Protein AF-A0A9X3J0J6-F1 (afdb_monomer)

Nearest PDB structures (foldseek):
  7qij-assembly1_IA  TM=7.621E-01  e=2.098E-07  Yersinia enterocolitica
  7qij-assembly2_NA  TM=7.824E-01  e=4.308E-07  Yersinia enterocolitica
  7qij-assembly2_RA  TM=7.770E-01  e=7.090E-07  Yersinia enterocolitica
  7qij-assembly2_QA  TM=7.647E-01  e=1.719E-06  Yersinia enterocolitica
  7alw-assembly1_A  TM=7.574E-01  e=4.167E-06  Yersinia enterocolitica

InterPro domains:
  IPR001712 Type III secretion system FHIPEP [PF00771] (23-241)
  IPR042196 FHIPEP, domain 4 [G3DSA:3.40.50.12790] (159-246)

Structure (mmCIF, N/CA/C/O backbone):
data_AF-A0A9X3J0J6-F1
#
_entry.id   AF-A0A9X3J0J6-F1
#
loop_
_atom_site.group_PDB
_atom_site.id
_atom_site.type_symbol
_atom_site.label_atom_id
_atom_site.label_alt_id
_atom_site.label_comp_id
_atom_site.label_asym_id
_atom_site.label_entity_id
_atom_site.label_seq_id
_atom_site.pdbx_PDB_ins_code
_atom_site.Cartn_x
_atom_site.Cartn_y
_atom_site.Cartn_z
_atom_site.occupancy
_atom_site.B_iso_or_equiv
_atom_site.auth_seq_id
_atom_site.auth_comp_id
_atom_site.auth_asym_id
_atom_site.auth_atom_id
_atom_site.pdbx_PDB_model_num
ATOM 1 N N . MET A 1 1 ? 81.492 -65.434 -7.738 1.00 36.66 1 MET A N 1
ATOM 2 C CA . MET A 1 1 ? 81.733 -64.843 -6.405 1.00 36.66 1 MET A CA 1
ATOM 3 C C . MET A 1 1 ? 80.440 -64.170 -5.959 1.00 36.66 1 MET A C 1
ATOM 5 O O . MET A 1 1 ? 79.986 -63.312 -6.695 1.00 36.66 1 MET A O 1
ATOM 9 N N . ASN A 1 2 ? 79.886 -64.639 -4.829 1.00 36.41 2 ASN A N 1
ATOM 10 C CA . ASN A 1 2 ? 78.777 -64.137 -3.978 1.00 36.41 2 ASN A CA 1
ATOM 11 C C . ASN A 1 2 ? 77.408 -63.829 -4.626 1.00 36.41 2 ASN A C 1
ATOM 13 O O . ASN A 1 2 ? 77.341 -63.045 -5.558 1.00 36.41 2 ASN A O 1
ATOM 17 N N . ARG A 1 3 ? 76.283 -64.489 -4.284 1.00 35.50 3 ARG A N 1
ATOM 18 C CA . ARG A 1 3 ? 75.573 -64.755 -2.992 1.00 35.50 3 ARG A CA 1
ATOM 19 C C . ARG A 1 3 ? 75.023 -63.509 -2.275 1.00 35.50 3 ARG A C 1
ATOM 21 O O . ARG A 1 3 ? 75.792 -62.611 -1.958 1.00 35.50 3 ARG A O 1
ATOM 28 N N . GLY A 1 4 ? 73.721 -63.581 -1.957 1.00 36.16 4 GLY A N 1
ATOM 29 C CA . GLY A 1 4 ? 72.932 -62.735 -1.043 1.00 36.16 4 GLY A CA 1
ATOM 30 C C . GLY A 1 4 ? 71.525 -62.479 -1.621 1.00 36.16 4 GLY A C 1
ATOM 31 O O . GLY A 1 4 ? 71.404 -61.618 -2.482 1.00 36.16 4 GLY A O 1
ATOM 32 N N . GLU A 1 5 ? 70.515 -63.352 -1.456 1.00 36.38 5 GLU A N 1
ATOM 33 C CA . GLU A 1 5 ? 69.616 -63.509 -0.274 1.00 36.38 5 GLU A CA 1
ATOM 34 C C . GLU A 1 5 ? 68.852 -62.205 0.048 1.00 36.38 5 GLU A C 1
ATOM 36 O O . GLU A 1 5 ? 69.476 -61.200 0.359 1.00 36.38 5 GLU A O 1
ATOM 41 N N . THR A 1 6 ? 67.572 -62.062 -0.332 1.00 40.19 6 THR A N 1
ATOM 42 C CA . THR A 1 6 ? 66.293 -62.500 0.301 1.00 40.19 6 THR A CA 1
ATOM 43 C C . THR A 1 6 ? 65.816 -61.663 1.493 1.00 40.19 6 THR A C 1
ATOM 45 O O . THR A 1 6 ? 66.602 -61.266 2.339 1.00 40.19 6 THR A O 1
ATOM 48 N N . GLU A 1 7 ? 64.480 -61.523 1.544 1.00 34.84 7 GLU A N 1
ATOM 49 C CA . GLU A 1 7 ? 63.618 -60.911 2.577 1.00 34.84 7 GLU A CA 1
ATOM 50 C C . GLU A 1 7 ? 63.501 -59.377 2.502 1.00 34.84 7 GLU A C 1
ATOM 52 O O . GLU A 1 7 ? 64.475 -58.656 2.377 1.00 34.84 7 GLU A O 1
ATOM 57 N N . GLY A 1 8 ? 62.327 -58.750 2.527 1.00 33.41 8 GLY A N 1
ATOM 58 C CA . GLY A 1 8 ? 61.003 -59.180 2.958 1.00 33.41 8 GLY A CA 1
ATOM 59 C C . GLY A 1 8 ? 60.409 -58.048 3.801 1.00 33.41 8 GLY A C 1
ATOM 60 O O . GLY A 1 8 ? 60.992 -57.693 4.818 1.00 33.41 8 GLY A O 1
ATOM 61 N N . ARG A 1 9 ? 59.291 -57.456 3.355 1.00 36.66 9 ARG A N 1
ATOM 62 C CA . ARG A 1 9 ? 58.260 -56.723 4.136 1.00 36.66 9 ARG A CA 1
ATOM 63 C C . ARG A 1 9 ? 57.335 -56.028 3.132 1.00 36.66 9 ARG A C 1
ATOM 65 O O . ARG A 1 9 ? 57.750 -55.129 2.418 1.00 36.66 9 ARG A O 1
ATOM 72 N N . SER A 1 10 ? 56.148 -56.571 2.873 1.00 38.84 10 SER A N 1
ATOM 73 C CA . SER A 1 10 ? 54.946 -56.388 3.700 1.00 38.84 10 SER A CA 1
ATOM 74 C C . SER A 1 10 ? 54.635 -54.909 3.921 1.00 38.84 10 SER A C 1
ATOM 76 O O . SER A 1 10 ? 55.189 -54.276 4.814 1.00 38.84 10 SER A O 1
ATOM 78 N N . GLY A 1 11 ? 53.720 -54.397 3.104 1.00 35.09 11 GLY A N 1
ATOM 79 C CA . GLY A 1 11 ? 53.161 -53.055 3.196 1.00 35.09 11 GLY A CA 1
ATOM 80 C C . GLY A 1 11 ? 51.800 -53.001 2.512 1.00 35.09 11 GLY A C 1
ATOM 81 O O . GLY A 1 11 ? 51.583 -52.179 1.633 1.00 35.09 11 GLY A O 1
ATOM 82 N N . ALA A 1 12 ? 50.905 -53.925 2.871 1.00 44.38 12 ALA A N 1
ATOM 83 C CA . ALA A 1 12 ? 49.480 -53.710 2.678 1.00 44.38 12 ALA A CA 1
ATOM 84 C C . ALA A 1 12 ? 49.028 -52.695 3.734 1.00 44.38 12 ALA A C 1
ATOM 86 O O . ALA A 1 12 ? 49.107 -52.973 4.930 1.00 44.38 12 ALA A O 1
ATOM 87 N N . ALA A 1 13 ? 48.599 -51.519 3.292 1.00 43.31 13 ALA A N 1
ATOM 88 C CA . ALA A 1 13 ? 47.895 -50.536 4.104 1.00 43.31 13 A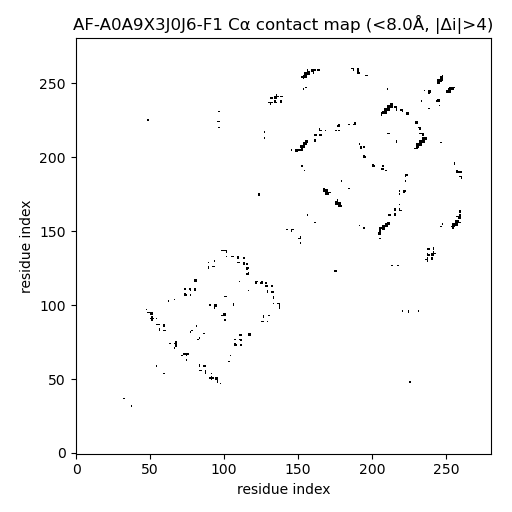LA A CA 1
ATOM 89 C C . ALA A 1 13 ? 47.096 -49.612 3.155 1.00 43.31 13 ALA A C 1
ATOM 91 O O . ALA A 1 13 ? 47.364 -49.588 1.956 1.00 43.31 13 ALA A O 1
ATOM 92 N N . PRO A 1 14 ? 46.062 -48.925 3.643 1.00 41.97 14 PRO A N 1
ATOM 93 C CA . PRO A 1 14 ? 44.693 -49.362 3.416 1.00 41.97 14 PRO A CA 1
ATOM 94 C C . PRO A 1 14 ? 43.858 -48.260 2.757 1.00 41.97 14 PRO A C 1
ATOM 96 O O . PRO A 1 14 ? 44.226 -47.093 2.786 1.00 41.97 14 PRO A O 1
ATOM 99 N N . GLY A 1 15 ? 42.696 -48.646 2.231 1.00 42.09 15 GLY A N 1
ATOM 100 C CA . GLY A 1 15 ? 41.535 -47.767 2.106 1.00 42.09 15 GLY A CA 1
ATOM 101 C C . GLY A 1 15 ? 41.777 -46.444 1.387 1.00 42.09 15 GLY A C 1
ATOM 102 O O . GLY A 1 15 ? 41.977 -45.415 2.030 1.00 42.09 15 GLY A O 1
ATOM 103 N N . GLU A 1 16 ? 41.603 -46.445 0.063 1.00 39.59 16 GLU A N 1
ATOM 104 C CA . GLU A 1 16 ? 41.033 -45.268 -0.592 1.00 39.59 16 GLU A CA 1
ATOM 105 C C . GLU A 1 16 ? 39.705 -44.980 0.107 1.00 39.59 16 GLU A C 1
ATOM 107 O O . GLU A 1 16 ? 38.701 -45.671 -0.074 1.00 39.59 16 GLU A O 1
ATOM 112 N N . SER A 1 17 ? 39.766 -44.029 1.030 1.00 45.03 17 SER A N 1
ATOM 113 C CA . SER A 1 17 ? 38.669 -43.660 1.888 1.00 45.03 17 SER A CA 1
ATOM 114 C C . SER A 1 17 ? 37.548 -43.115 1.016 1.00 45.03 17 SER A C 1
ATOM 116 O O . SER A 1 17 ? 37.713 -42.195 0.216 1.00 45.03 17 SER A O 1
ATOM 118 N N . GLU A 1 18 ? 36.361 -43.661 1.232 1.00 43.28 18 GLU A N 1
ATOM 119 C CA . GLU A 1 18 ? 35.078 -43.170 0.733 1.00 43.28 18 GLU A CA 1
ATOM 120 C C . GLU A 1 18 ? 34.866 -41.665 1.032 1.00 43.28 18 GLU A C 1
ATOM 122 O O . GLU A 1 18 ? 34.069 -40.998 0.383 1.00 43.28 18 GLU A O 1
ATOM 127 N N . HIS A 1 19 ? 35.676 -41.092 1.932 1.00 40.94 19 HIS A N 1
ATOM 128 C CA . HIS A 1 19 ? 35.771 -39.662 2.225 1.00 40.94 19 HIS A CA 1
ATOM 129 C C . HIS A 1 19 ? 36.364 -38.813 1.084 1.00 40.94 19 HIS A C 1
ATOM 131 O O . HIS A 1 19 ? 35.937 -37.678 0.905 1.00 40.94 19 HIS A O 1
ATOM 137 N N . ALA A 1 20 ? 37.253 -39.344 0.235 1.00 40.50 20 ALA A N 1
ATOM 138 C CA . ALA A 1 20 ? 37.785 -38.591 -0.912 1.00 40.50 20 ALA A CA 1
ATOM 139 C C . ALA A 1 20 ? 36.785 -38.475 -2.085 1.00 40.50 20 ALA A C 1
ATOM 141 O O . ALA A 1 20 ? 36.975 -37.666 -2.996 1.00 40.50 20 ALA A O 1
ATOM 142 N N . ARG A 1 21 ? 35.700 -39.269 -2.074 1.00 40.75 21 ARG A N 1
ATOM 143 C CA . ARG A 1 21 ? 34.562 -39.118 -3.001 1.00 40.75 21 ARG A CA 1
ATOM 144 C C . ARG A 1 21 ? 33.491 -38.158 -2.484 1.00 40.75 21 ARG A C 1
ATOM 146 O O . ARG A 1 21 ? 32.788 -37.578 -3.308 1.00 40.75 21 ARG A O 1
ATOM 153 N N . ILE A 1 22 ? 33.402 -37.954 -1.171 1.00 45.53 22 ILE A N 1
ATOM 154 C CA . ILE A 1 22 ? 32.446 -37.025 -0.551 1.00 45.53 22 ILE A CA 1
ATOM 155 C C . ILE A 1 22 ? 32.907 -35.565 -0.735 1.00 45.53 22 ILE A C 1
ATOM 157 O O . ILE A 1 22 ? 32.095 -34.718 -1.092 1.00 45.53 22 ILE A O 1
ATOM 161 N N . ASP A 1 23 ? 34.216 -35.293 -0.715 1.00 36.66 23 ASP A N 1
ATOM 162 C CA . ASP A 1 23 ? 34.780 -33.943 -0.933 1.00 36.66 23 ASP A CA 1
ATOM 163 C C . ASP A 1 23 ? 34.693 -33.407 -2.381 1.00 36.66 23 ASP A C 1
ATOM 165 O O . ASP A 1 23 ? 35.144 -32.300 -2.684 1.00 36.66 23 ASP A O 1
ATOM 169 N N . ARG A 1 24 ? 34.101 -34.164 -3.316 1.00 37.34 24 ARG A N 1
ATOM 170 C CA . ARG A 1 24 ? 33.859 -33.705 -4.699 1.00 37.34 24 ARG A CA 1
ATOM 171 C C . ARG A 1 24 ? 32.416 -33.301 -4.989 1.00 37.34 24 ARG A C 1
ATOM 173 O O . ARG A 1 24 ? 32.152 -32.844 -6.101 1.00 37.34 24 ARG A O 1
ATOM 180 N N . VAL A 1 25 ? 31.514 -33.444 -4.016 1.00 44.38 25 VAL A N 1
ATOM 181 C CA . VAL A 1 25 ? 30.095 -33.066 -4.138 1.00 44.38 25 VAL A CA 1
ATOM 182 C C . VAL A 1 25 ? 29.837 -31.625 -3.664 1.00 44.38 25 VAL A C 1
ATOM 184 O O . VAL A 1 25 ? 28.877 -31.008 -4.111 1.00 44.38 25 VAL A O 1
ATOM 187 N N . ASP A 1 26 ? 30.764 -31.012 -2.921 1.00 37.53 26 ASP A N 1
ATOM 188 C CA . ASP A 1 26 ? 30.641 -29.637 -2.402 1.00 37.53 26 ASP A CA 1
ATOM 189 C C . ASP A 1 26 ? 31.159 -28.532 -3.345 1.00 37.53 26 ASP A C 1
ATOM 191 O O . ASP A 1 26 ? 31.606 -27.463 -2.924 1.00 37.53 26 ASP A O 1
ATOM 195 N N . ARG A 1 27 ? 31.037 -28.724 -4.665 1.00 40.44 27 ARG A N 1
ATOM 196 C CA . ARG A 1 27 ? 31.045 -27.581 -5.597 1.00 40.44 27 ARG A CA 1
ATOM 197 C C . ARG A 1 27 ? 29.630 -27.043 -5.732 1.00 40.44 27 ARG A C 1
ATOM 199 O O . ARG A 1 27 ? 28.924 -27.333 -6.692 1.00 40.44 27 ARG A O 1
ATOM 206 N N . ALA A 1 28 ? 29.242 -26.258 -4.736 1.00 44.62 28 ALA A N 1
ATOM 207 C CA . ALA A 1 28 ? 28.004 -25.505 -4.717 1.00 44.62 28 ALA A CA 1
ATOM 208 C C . ALA A 1 28 ? 27.894 -24.560 -5.932 1.00 44.62 28 ALA A C 1
ATOM 210 O O . ALA A 1 28 ? 28.646 -23.595 -6.067 1.00 44.62 28 ALA A O 1
ATOM 211 N N . GLY A 1 29 ? 26.907 -24.841 -6.785 1.00 34.22 29 GLY A N 1
ATOM 212 C CA . GLY A 1 29 ? 26.300 -23.914 -7.741 1.00 34.22 29 GLY A CA 1
ATOM 213 C C . GLY A 1 29 ? 25.337 -24.628 -8.707 1.00 34.22 29 GLY A C 1
ATOM 214 O O . GLY A 1 29 ? 25.649 -25.739 -9.130 1.00 34.22 29 GLY A O 1
ATOM 215 N N . PRO A 1 30 ? 24.220 -24.009 -9.146 1.00 47.34 30 PRO A N 1
ATOM 216 C CA . PRO A 1 30 ? 23.287 -23.135 -8.437 1.00 47.34 30 PRO A CA 1
ATOM 217 C C . PRO A 1 30 ? 22.080 -23.933 -7.888 1.00 47.34 30 PRO A C 1
ATOM 219 O O . PRO A 1 30 ? 21.699 -24.971 -8.419 1.00 47.34 30 PRO A O 1
ATOM 222 N N . MET A 1 31 ? 21.486 -23.417 -6.813 1.00 48.94 31 MET A N 1
ATOM 223 C CA . MET A 1 31 ? 20.323 -23.917 -6.062 1.00 48.94 31 MET A CA 1
ATOM 224 C C . MET A 1 31 ? 19.244 -24.616 -6.914 1.00 48.94 31 MET A C 1
ATOM 226 O O . MET A 1 31 ? 18.290 -24.001 -7.396 1.00 48.94 31 MET A O 1
ATOM 230 N N . GLY A 1 32 ? 19.353 -25.938 -7.046 1.00 48.56 32 GLY A N 1
ATOM 231 C CA . GLY A 1 32 ? 18.239 -26.783 -7.447 1.00 48.56 32 GLY A CA 1
ATOM 232 C C . GLY A 1 32 ? 17.264 -26.858 -6.282 1.00 48.56 32 GLY A C 1
ATOM 233 O O . GLY A 1 32 ? 17.410 -27.728 -5.436 1.00 48.56 32 GLY A O 1
ATOM 234 N N . HIS A 1 33 ? 16.307 -25.930 -6.213 1.00 57.62 33 HIS A N 1
ATOM 235 C CA . HIS A 1 33 ? 15.271 -25.953 -5.182 1.00 57.62 33 HIS A CA 1
ATOM 236 C C . HIS A 1 33 ? 14.608 -27.331 -5.136 1.00 57.62 33 HIS A C 1
ATOM 238 O O . HIS A 1 33 ? 13.985 -27.778 -6.120 1.00 57.62 33 HIS A O 1
ATOM 244 N N . ASP A 1 34 ? 14.750 -27.986 -3.984 1.00 82.31 34 ASP A N 1
ATOM 245 C CA . ASP A 1 34 ? 14.112 -29.258 -3.687 1.00 82.31 34 ASP A CA 1
ATOM 246 C C . ASP A 1 34 ? 12.604 -29.146 -3.990 1.00 82.31 34 ASP A C 1
ATOM 248 O O . ASP A 1 34 ? 12.002 -28.064 -4.014 1.00 82.31 34 ASP A O 1
ATOM 252 N N . ARG A 1 35 ? 11.954 -30.263 -4.310 1.00 83.69 35 ARG A N 1
ATOM 253 C CA . ARG A 1 35 ? 10.501 -30.313 -4.502 1.00 83.69 35 ARG A CA 1
ATOM 254 C C . ARG A 1 35 ? 9.774 -29.664 -3.318 1.00 83.69 35 ARG A C 1
ATOM 256 O O . ARG A 1 35 ? 8.763 -28.995 -3.535 1.00 83.69 35 ARG A O 1
ATOM 263 N N . GLU A 1 36 ? 10.308 -29.830 -2.113 1.00 87.62 36 GLU A N 1
ATOM 264 C CA . GLU A 1 36 ? 9.808 -29.216 -0.883 1.00 87.62 36 GLU A CA 1
ATOM 265 C C . GLU A 1 36 ? 9.863 -27.682 -0.940 1.00 87.62 36 GLU A C 1
ATOM 267 O O . GLU A 1 36 ? 8.820 -27.040 -0.800 1.00 87.62 36 GLU A O 1
ATOM 272 N N . ASP A 1 37 ? 11.007 -27.088 -1.293 1.00 84.00 37 ASP A N 1
ATOM 273 C CA . ASP A 1 37 ? 11.161 -25.636 -1.485 1.00 84.00 37 ASP A CA 1
ATOM 274 C C . ASP A 1 37 ? 10.156 -25.070 -2.493 1.00 84.00 37 ASP A C 1
ATOM 276 O O . ASP A 1 37 ? 9.574 -23.995 -2.301 1.00 84.00 37 ASP A O 1
ATOM 280 N N . ARG A 1 38 ? 9.924 -25.801 -3.590 1.00 85.25 38 ARG A N 1
ATOM 281 C CA . ARG A 1 38 ? 8.957 -25.403 -4.621 1.00 85.25 38 ARG A CA 1
ATOM 282 C C . ARG A 1 38 ? 7.529 -25.405 -4.089 1.00 85.25 38 ARG A C 1
ATOM 284 O O . ARG A 1 38 ? 6.774 -24.482 -4.402 1.00 85.25 38 ARG A O 1
ATOM 291 N N . ILE A 1 39 ? 7.161 -26.401 -3.282 1.00 88.94 39 ILE A N 1
ATOM 292 C CA . ILE A 1 39 ? 5.844 -26.480 -2.638 1.00 88.94 39 ILE A CA 1
ATOM 293 C C . ILE A 1 39 ? 5.688 -25.344 -1.625 1.00 88.94 39 ILE A C 1
ATOM 295 O O . ILE A 1 39 ? 4.711 -24.599 -1.709 1.00 88.94 39 ILE A O 1
ATOM 299 N N . VAL A 1 40 ? 6.663 -25.150 -0.733 1.00 89.50 40 VAL A N 1
ATOM 300 C CA . VAL A 1 40 ? 6.651 -24.078 0.276 1.00 89.50 40 VAL A CA 1
ATOM 301 C C . VAL A 1 40 ? 6.518 -22.714 -0.396 1.00 89.50 40 VAL A C 1
ATOM 303 O O . VAL A 1 40 ? 5.639 -21.924 -0.048 1.00 89.50 40 VAL A O 1
ATOM 306 N N . THR A 1 41 ? 7.305 -22.461 -1.442 1.00 85.88 41 THR A N 1
ATOM 307 C CA . THR A 1 41 ? 7.242 -21.219 -2.220 1.00 85.88 41 THR A CA 1
ATOM 308 C C . THR A 1 41 ? 5.878 -21.030 -2.889 1.00 85.88 41 THR A C 1
ATOM 310 O O . THR A 1 41 ? 5.347 -19.916 -2.923 1.00 85.88 41 THR A O 1
ATOM 313 N N . ALA A 1 42 ? 5.281 -22.093 -3.435 1.00 86.31 42 ALA A N 1
ATOM 314 C CA . ALA A 1 42 ? 3.963 -22.029 -4.060 1.00 86.31 42 ALA A CA 1
ATOM 315 C C . ALA A 1 42 ? 2.855 -21.721 -3.040 1.00 86.31 42 ALA A C 1
ATOM 317 O O . ALA A 1 42 ? 2.032 -20.838 -3.302 1.00 86.31 42 ALA A O 1
ATOM 318 N N . VAL A 1 43 ? 2.871 -22.386 -1.879 1.00 90.06 43 VAL A N 1
ATOM 319 C CA . VAL A 1 43 ? 1.927 -22.162 -0.773 1.00 90.06 43 VAL A CA 1
ATOM 320 C C . VAL A 1 43 ? 2.076 -20.747 -0.229 1.00 90.06 43 VAL A C 1
ATOM 322 O O . VAL A 1 43 ? 1.090 -20.015 -0.183 1.00 90.06 43 VAL A O 1
ATOM 325 N N . PHE A 1 44 ? 3.299 -20.304 0.069 1.00 88.56 44 PHE A N 1
ATOM 326 C CA . PHE A 1 44 ? 3.566 -18.935 0.511 1.00 88.56 44 PHE A CA 1
ATOM 327 C C . PHE A 1 44 ? 3.021 -17.910 -0.491 1.00 88.56 44 PHE A C 1
ATOM 329 O O . PHE A 1 44 ? 2.300 -16.983 -0.129 1.00 88.56 44 PHE A O 1
ATOM 336 N N . ARG A 1 45 ? 3.275 -18.100 -1.792 1.00 86.12 45 ARG A N 1
ATOM 337 C CA . ARG A 1 45 ? 2.740 -17.213 -2.838 1.00 86.12 45 ARG A CA 1
ATOM 338 C C . ARG A 1 45 ? 1.219 -17.259 -2.945 1.00 86.12 45 ARG A C 1
ATOM 340 O O . ARG A 1 45 ? 0.652 -16.280 -3.431 1.00 86.12 45 ARG A O 1
ATOM 347 N N . ALA A 1 46 ? 0.576 -18.377 -2.620 1.00 87.75 46 ALA A N 1
ATOM 348 C CA 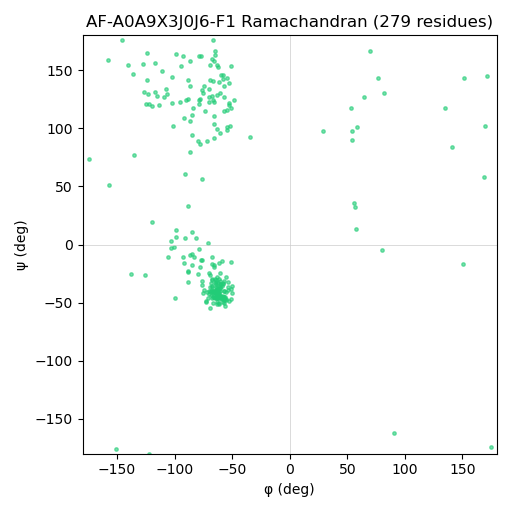. ALA A 1 46 ? -0.878 -18.497 -2.605 1.00 87.75 46 ALA A CA 1
ATOM 349 C C . ALA A 1 46 ? -1.466 -17.743 -1.404 1.00 87.75 46 ALA A C 1
ATOM 351 O O . ALA A 1 46 ? -2.327 -16.889 -1.603 1.00 87.75 46 ALA A O 1
ATOM 352 N N . VAL A 1 47 ? -0.913 -17.954 -0.205 1.00 90.12 47 VAL A N 1
ATOM 353 C CA . VAL A 1 47 ? -1.277 -17.229 1.025 1.00 90.12 47 VAL A CA 1
ATOM 354 C C . VAL A 1 47 ? -1.110 -15.723 0.825 1.0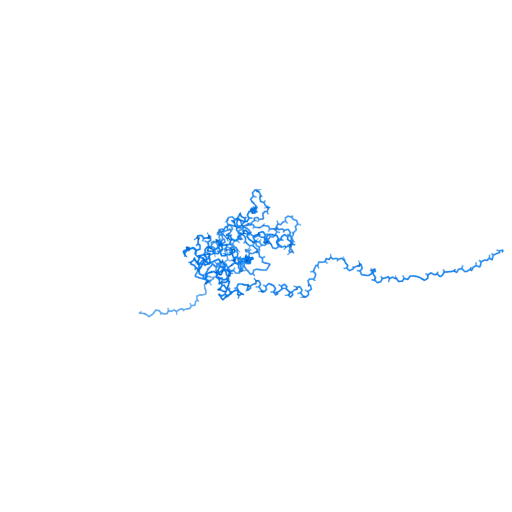0 90.12 4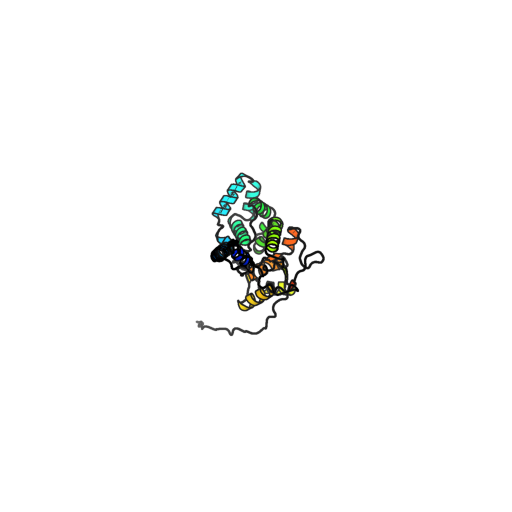7 VAL A C 1
ATOM 356 O O . VAL A 1 47 ? -2.075 -14.977 0.940 1.00 90.12 47 VAL A O 1
ATOM 359 N N . MET A 1 48 ? 0.060 -15.264 0.371 1.00 89.50 48 MET A N 1
ATOM 360 C CA . MET A 1 48 ? 0.323 -13.837 0.125 1.00 89.50 48 MET A CA 1
ATOM 361 C C . MET A 1 48 ? -0.488 -13.235 -1.034 1.00 89.50 48 MET A C 1
ATOM 363 O O . MET A 1 48 ? -0.449 -12.024 -1.252 1.00 89.50 48 MET A O 1
ATOM 367 N N . ARG A 1 49 ? -1.171 -14.052 -1.846 1.00 86.88 49 ARG A N 1
ATOM 368 C CA . ARG A 1 49 ? -2.104 -13.577 -2.882 1.00 86.88 49 ARG A CA 1
ATOM 369 C C . ARG A 1 49 ? -3.527 -13.394 -2.360 1.00 86.88 49 ARG A C 1
ATOM 371 O O . ARG A 1 49 ? -4.260 -12.634 -2.986 1.00 86.88 49 ARG A O 1
ATOM 378 N N . GLY A 1 50 ? -3.889 -14.081 -1.278 1.00 87.56 50 GLY A N 1
ATOM 379 C CA . GLY A 1 50 ? -5.201 -14.011 -0.633 1.00 87.56 50 GLY A CA 1
ATOM 380 C C . GLY A 1 50 ? -5.143 -13.531 0.816 1.00 87.56 50 GLY A C 1
ATOM 381 O O . GLY A 1 50 ? -6.078 -13.790 1.562 1.00 87.56 50 GLY A O 1
ATOM 382 N N . ALA A 1 51 ? -4.055 -12.875 1.232 1.00 89.56 51 ALA A N 1
ATOM 383 C CA . ALA A 1 51 ? -3.847 -12.460 2.618 1.00 89.56 51 ALA A CA 1
ATOM 384 C C . ALA A 1 51 ? -4.966 -11.537 3.129 1.00 89.56 51 ALA A C 1
ATOM 386 O O . ALA A 1 51 ? -5.363 -11.624 4.283 1.00 89.56 51 ALA A O 1
ATOM 387 N N . ASP A 1 52 ? -5.526 -10.700 2.258 1.00 89.94 52 ASP A N 1
ATOM 388 C CA . ASP A 1 52 ? -6.669 -9.842 2.563 1.00 89.94 52 ASP A CA 1
ATOM 389 C C . ASP A 1 52 ? -7.948 -10.625 2.897 1.00 89.94 52 ASP A C 1
ATOM 391 O O . ASP A 1 52 ? -8.756 -10.171 3.705 1.00 89.94 52 ASP A O 1
ATOM 395 N N . ALA A 1 53 ? -8.121 -11.817 2.326 1.00 92.12 53 ALA A N 1
ATOM 396 C CA . ALA A 1 53 ? -9.252 -12.690 2.632 1.00 92.12 53 ALA A CA 1
ATOM 397 C C . ALA A 1 53 ? -9.105 -13.424 3.977 1.00 92.12 53 ALA A C 1
ATOM 399 O O . ALA A 1 53 ? -10.085 -13.987 4.454 1.00 92.12 53 ALA A O 1
ATOM 400 N N . LEU A 1 54 ? -7.911 -13.419 4.584 1.00 92.25 54 LEU A N 1
ATOM 401 C CA . LEU A 1 54 ? -7.657 -14.049 5.886 1.00 92.25 54 LEU A CA 1
ATOM 402 C C . LEU A 1 54 ? -8.050 -13.162 7.071 1.00 92.25 54 LEU A C 1
ATOM 404 O O . LEU A 1 54 ? -8.061 -13.636 8.201 1.00 92.25 54 LEU A O 1
ATOM 408 N N . VAL A 1 55 ? -8.345 -11.886 6.821 1.00 94.56 55 VAL A N 1
ATOM 409 C CA . VAL A 1 55 ? -8.832 -10.954 7.840 1.00 94.56 55 VAL A CA 1
ATOM 410 C C . VAL A 1 55 ? -10.294 -10.664 7.552 1.00 94.56 55 VAL A C 1
ATOM 412 O O . VAL A 1 55 ? -10.646 -10.270 6.436 1.00 94.56 55 VAL A O 1
ATOM 415 N N . ASP A 1 56 ? -11.145 -10.846 8.552 1.00 97.12 56 ASP A N 1
ATOM 416 C CA . ASP A 1 56 ? -12.578 -10.579 8.495 1.00 97.12 56 ASP A CA 1
ATOM 417 C C . ASP A 1 56 ? -13.014 -9.571 9.566 1.00 97.12 56 ASP A C 1
ATOM 419 O O . ASP A 1 56 ? -12.203 -9.008 10.308 1.00 97.12 56 ASP A O 1
ATOM 423 N N . LEU A 1 57 ? -14.314 -9.275 9.583 1.00 97.88 57 LEU A N 1
ATOM 424 C CA . LEU A 1 57 ? -14.871 -8.280 10.489 1.00 97.88 57 LEU A CA 1
ATOM 425 C C . LEU A 1 57 ? -14.802 -8.736 11.948 1.00 97.88 57 LEU A C 1
ATOM 427 O O . LEU A 1 57 ? -14.535 -7.906 12.813 1.00 97.88 57 LEU A O 1
ATOM 431 N N . ASP A 1 58 ? -14.979 -10.032 12.206 1.00 97.81 58 ASP A N 1
ATOM 432 C CA . ASP A 1 58 ? -14.916 -10.605 13.551 1.00 97.81 58 ASP A CA 1
ATOM 433 C C . ASP A 1 58 ? -13.499 -10.492 14.122 1.00 97.81 58 ASP A C 1
ATOM 435 O O . ASP A 1 58 ? -13.320 -10.089 15.271 1.00 97.81 58 ASP A O 1
ATOM 439 N N . THR A 1 59 ? -12.479 -10.728 13.291 1.00 96.38 59 THR A N 1
ATOM 440 C CA . THR A 1 59 ? -11.067 -10.522 13.642 1.00 96.38 59 THR A CA 1
ATOM 441 C C . THR A 1 59 ? -10.800 -9.068 14.035 1.00 96.38 59 THR A C 1
ATOM 443 O O . THR A 1 59 ? -10.164 -8.807 15.057 1.00 96.38 59 THR A O 1
ATOM 446 N N . ILE A 1 60 ? -11.308 -8.104 13.256 1.00 97.94 60 ILE A N 1
ATOM 447 C CA . ILE A 1 60 ? -11.154 -6.672 13.558 1.00 97.94 60 ILE A CA 1
ATOM 448 C C . ILE A 1 60 ? -11.917 -6.284 14.829 1.00 97.94 60 ILE A C 1
ATOM 450 O O . ILE A 1 60 ? -11.378 -5.553 15.657 1.00 97.94 60 ILE A O 1
ATOM 454 N N . ALA A 1 61 ? -13.141 -6.779 15.016 1.00 97.50 61 ALA A N 1
ATOM 455 C CA . ALA A 1 61 ? -13.946 -6.502 16.201 1.00 97.50 61 ALA A CA 1
ATOM 456 C C . ALA A 1 61 ? -13.290 -7.051 17.477 1.00 97.50 61 ALA A C 1
ATOM 458 O O . ALA A 1 61 ? -13.173 -6.327 18.463 1.00 97.50 61 ALA A O 1
ATOM 459 N N . ALA A 1 62 ? -12.789 -8.288 17.439 1.00 97.31 62 ALA A N 1
ATOM 460 C CA . ALA A 1 62 ? -12.072 -8.893 18.557 1.00 97.31 62 ALA A CA 1
ATOM 461 C C . ALA A 1 62 ? -10.783 -8.128 18.897 1.00 97.31 62 ALA A C 1
ATOM 463 O O . ALA A 1 62 ? -10.485 -7.907 20.071 1.00 97.31 62 ALA A O 1
ATOM 464 N N . ALA A 1 63 ? -10.035 -7.679 17.883 1.00 97.00 63 ALA A N 1
ATOM 465 C CA . ALA A 1 63 ? -8.835 -6.873 18.085 1.00 97.00 63 ALA A CA 1
ATOM 466 C C . ALA A 1 63 ? -9.155 -5.491 18.685 1.00 97.00 63 ALA A C 1
ATOM 468 O O . ALA A 1 63 ? -8.447 -5.038 19.586 1.00 97.00 63 ALA A O 1
ATOM 469 N N . LEU A 1 64 ? -10.236 -4.843 18.233 1.00 98.00 64 LEU A N 1
ATOM 470 C CA . LEU A 1 64 ? -10.720 -3.580 18.798 1.00 98.00 64 LEU A CA 1
ATOM 471 C C . LEU A 1 64 ? -11.149 -3.742 20.256 1.00 98.00 64 LEU A C 1
ATOM 473 O O . LEU A 1 64 ? -10.763 -2.918 21.073 1.00 98.00 64 LEU A O 1
ATOM 477 N N . GLU A 1 65 ? -11.883 -4.799 20.600 1.00 97.75 65 GLU A N 1
ATOM 478 C CA . GLU A 1 65 ? -12.307 -5.056 21.982 1.00 97.75 65 GLU A CA 1
ATOM 479 C C . GLU A 1 65 ? -11.103 -5.310 22.902 1.00 97.75 65 GLU A C 1
ATOM 481 O O . GLU A 1 65 ? -10.971 -4.704 23.967 1.00 97.75 65 GLU A O 1
ATOM 486 N N . ALA A 1 66 ? -10.155 -6.138 22.451 1.00 97.06 66 ALA A N 1
ATOM 487 C CA . ALA A 1 66 ? -8.921 -6.398 23.188 1.00 97.06 66 ALA A CA 1
ATOM 488 C C . ALA A 1 66 ? -8.087 -5.122 23.406 1.00 97.06 66 ALA A C 1
ATOM 490 O O . ALA A 1 66 ? -7.458 -4.966 24.456 1.00 97.06 66 ALA A O 1
ATOM 491 N N . HIS A 1 67 ? -8.080 -4.206 22.432 1.00 97.62 67 HIS A N 1
ATOM 492 C CA . HIS A 1 67 ? -7.429 -2.907 22.564 1.00 97.62 67 HIS A CA 1
ATOM 493 C C . HIS A 1 67 ? -8.226 -1.943 23.452 1.00 97.62 67 HIS A C 1
ATOM 495 O O . HIS A 1 67 ? -7.631 -1.247 24.270 1.00 97.62 67 HIS A O 1
ATOM 501 N N . HIS A 1 68 ? -9.560 -1.940 23.364 1.00 97.50 68 HIS A N 1
ATOM 502 C CA . HIS A 1 68 ? -10.445 -1.095 24.169 1.00 97.50 68 HIS A CA 1
ATOM 503 C C . HIS A 1 68 ? -10.234 -1.309 25.667 1.00 97.50 68 HIS A C 1
ATOM 505 O O . HIS A 1 68 ? -10.189 -0.343 26.425 1.00 97.50 68 HIS A O 1
ATOM 511 N N . ALA A 1 69 ? -10.028 -2.563 26.079 1.00 97.00 69 ALA A N 1
ATOM 512 C CA . ALA A 1 69 ? -9.732 -2.919 27.463 1.00 97.00 69 ALA A CA 1
ATOM 513 C C . ALA A 1 69 ? -8.441 -2.271 28.006 1.00 97.00 69 ALA A C 1
ATOM 515 O O . ALA A 1 69 ? -8.300 -2.112 29.217 1.00 97.00 69 ALA A O 1
ATOM 516 N N . ARG A 1 70 ? -7.497 -1.904 27.128 1.00 96.75 70 ARG A N 1
ATOM 517 C CA . ARG A 1 70 ? -6.218 -1.268 27.485 1.00 96.75 70 ARG A CA 1
ATOM 518 C C . ARG A 1 70 ? -6.264 0.244 27.283 1.00 96.75 70 ARG A C 1
ATOM 520 O O . ARG A 1 70 ? -5.864 0.995 28.165 1.00 96.75 70 ARG A O 1
ATOM 527 N N . GLU A 1 71 ? -6.783 0.678 26.137 1.00 97.31 71 GLU A N 1
ATOM 528 C CA . GLU A 1 71 ? -6.786 2.067 25.679 1.00 97.31 71 GLU A CA 1
ATOM 529 C C . GLU A 1 71 ? -8.164 2.459 25.108 1.00 97.31 71 GLU A C 1
ATOM 531 O O . GLU A 1 71 ? -8.382 2.547 23.887 1.00 97.31 71 GLU A O 1
ATOM 536 N N . PRO A 1 72 ? -9.148 2.716 25.988 1.00 97.19 72 PRO A N 1
ATOM 537 C CA . PRO A 1 72 ? -10.526 2.946 25.570 1.00 97.19 72 PRO A CA 1
ATOM 538 C C . PRO A 1 72 ? -10.728 4.281 24.843 1.00 97.19 72 PRO A C 1
ATOM 540 O O . PRO A 1 72 ? -11.675 4.423 24.068 1.00 97.19 72 PRO A O 1
ATOM 543 N N . ALA A 1 73 ? -9.872 5.279 25.084 1.00 96.44 73 ALA A N 1
ATOM 544 C CA . ALA A 1 73 ? -9.955 6.582 24.425 1.00 96.44 73 ALA A CA 1
ATOM 545 C C . ALA A 1 73 ? -9.600 6.488 22.932 1.00 96.44 73 ALA A C 1
ATOM 547 O O . ALA A 1 73 ? -10.446 6.814 22.100 1.00 96.44 73 ALA A O 1
ATOM 548 N N . VAL A 1 74 ? -8.418 5.947 22.611 1.00 96.56 74 VAL A N 1
ATOM 549 C CA . VAL A 1 74 ? -7.940 5.749 21.229 1.00 96.56 74 VAL A CA 1
ATOM 550 C C . VAL A 1 74 ? -8.923 4.892 20.439 1.00 96.56 74 VAL A C 1
ATOM 552 O O . VAL A 1 74 ? -9.333 5.244 19.336 1.00 96.56 74 VAL A O 1
ATOM 555 N N . THR A 1 75 ? -9.398 3.799 21.040 1.00 97.88 75 THR A N 1
ATOM 556 C CA . THR A 1 75 ? -10.335 2.891 20.366 1.00 97.88 75 THR A CA 1
ATOM 557 C C . THR A 1 75 ? -11.653 3.582 20.003 1.00 97.88 75 THR A C 1
ATOM 559 O O . THR A 1 75 ? -12.151 3.413 18.890 1.00 97.88 75 THR A O 1
ATOM 562 N N . ARG A 1 76 ? -12.217 4.400 20.907 1.00 97.31 76 ARG A N 1
ATOM 563 C CA . ARG A 1 76 ? -13.438 5.172 20.616 1.00 97.31 76 ARG A CA 1
ATOM 564 C C . ARG A 1 76 ? -13.216 6.187 19.503 1.00 97.31 76 ARG A C 1
ATOM 566 O O . ARG A 1 76 ? -14.088 6.343 18.653 1.00 97.31 76 ARG A O 1
ATOM 573 N N . GLU A 1 77 ? -12.064 6.847 19.493 1.00 96.62 77 GLU A N 1
ATOM 574 C CA . GLU A 1 77 ? -11.706 7.802 18.449 1.00 96.62 77 GLU A CA 1
ATOM 575 C C . GLU A 1 77 ? -11.585 7.133 17.075 1.00 96.62 77 GLU A C 1
ATOM 577 O O . GLU A 1 77 ? -12.187 7.605 16.111 1.00 96.62 77 GLU A O 1
ATOM 582 N N . VAL A 1 78 ? -10.902 5.989 16.986 1.00 97.25 78 VAL A N 1
ATOM 583 C CA . VAL A 1 78 ? -10.780 5.228 15.733 1.00 97.25 78 VAL A CA 1
ATOM 584 C C . VAL A 1 78 ? -12.141 4.750 15.228 1.00 97.25 78 VAL A C 1
ATOM 586 O O . VAL A 1 78 ? -12.460 4.904 14.044 1.00 97.25 78 VAL A O 1
ATOM 589 N N . VAL A 1 79 ? -12.974 4.194 16.114 1.00 97.31 79 VAL A N 1
ATOM 590 C CA . VAL A 1 79 ? -14.322 3.736 15.748 1.00 97.31 79 VAL A CA 1
ATOM 591 C C . VAL A 1 79 ? -15.185 4.901 15.264 1.00 97.31 79 VAL A C 1
ATOM 593 O O . VAL A 1 79 ? -15.923 4.734 14.296 1.00 97.31 79 VAL A O 1
ATOM 596 N N . ALA A 1 80 ? -15.064 6.082 15.872 1.00 95.62 80 ALA A N 1
ATOM 597 C CA . ALA A 1 80 ? -15.766 7.278 15.417 1.00 95.62 80 ALA A CA 1
ATOM 598 C C . ALA A 1 80 ? -15.243 7.799 14.066 1.00 95.62 80 ALA A C 1
ATOM 600 O O . ALA A 1 80 ? -16.034 8.275 13.255 1.00 95.62 80 ALA A O 1
ATOM 601 N N . ALA A 1 81 ? -13.934 7.706 13.810 1.00 94.56 81 ALA A N 1
ATOM 602 C CA . ALA A 1 81 ? -13.315 8.219 12.590 1.00 94.56 81 ALA A CA 1
ATOM 603 C C . ALA A 1 81 ? -13.638 7.369 11.349 1.00 94.56 81 ALA A C 1
ATOM 605 O O . ALA A 1 81 ? -14.040 7.911 10.322 1.00 94.56 81 ALA A O 1
ATOM 606 N N . VAL A 1 82 ? -13.468 6.044 11.430 1.00 95.88 82 VAL A N 1
ATOM 607 C CA . VAL A 1 82 ? -13.596 5.145 10.263 1.00 95.88 82 VAL A CA 1
ATOM 608 C C . VAL A 1 82 ? -14.589 3.999 10.477 1.00 95.88 82 VAL A C 1
ATOM 610 O O . VAL A 1 82 ? -15.178 3.498 9.517 1.00 95.88 82 VAL A O 1
ATOM 613 N N . GLY A 1 83 ? -14.813 3.592 11.726 1.00 96.38 83 GLY A N 1
ATOM 614 C CA . GLY A 1 83 ? -15.617 2.422 12.080 1.00 96.38 83 GLY A CA 1
ATOM 615 C C . GLY A 1 83 ? -14.965 1.076 11.706 1.00 96.38 83 GLY A C 1
ATOM 616 O O . GLY A 1 83 ? -14.010 1.027 10.923 1.00 96.38 83 GLY A O 1
ATOM 617 N N . PRO A 1 84 ? -15.481 -0.057 12.223 1.00 97.44 84 PRO A N 1
ATOM 618 C CA . PRO A 1 84 ? -14.850 -1.370 12.038 1.00 97.44 84 PRO A CA 1
ATOM 619 C C . PRO A 1 84 ? -14.789 -1.834 10.576 1.00 97.44 84 PRO A C 1
ATOM 621 O O . PRO A 1 84 ? -13.779 -2.374 10.132 1.00 97.44 84 PRO A O 1
ATOM 624 N N . ALA A 1 85 ? -15.848 -1.583 9.799 1.00 96.31 85 ALA A N 1
ATOM 625 C CA . ALA A 1 85 ? -15.913 -2.010 8.403 1.00 96.31 85 ALA A CA 1
ATOM 626 C C . ALA A 1 85 ? -14.896 -1.276 7.515 1.00 96.31 85 ALA A C 1
ATOM 628 O O . ALA A 1 85 ? -14.275 -1.891 6.652 1.00 96.31 85 ALA A O 1
ATOM 629 N N . ALA A 1 86 ? -14.690 0.030 7.716 1.00 95.75 86 ALA A N 1
ATOM 630 C CA . ALA A 1 86 ? -13.681 0.744 6.938 1.00 95.75 86 ALA A CA 1
ATOM 631 C C . ALA A 1 86 ? -12.260 0.449 7.432 1.00 95.75 86 ALA A C 1
ATOM 633 O O . ALA A 1 86 ? -11.351 0.399 6.606 1.00 95.75 86 ALA A O 1
ATOM 634 N N . LEU A 1 87 ? -12.072 0.193 8.735 1.00 97.25 87 LEU A N 1
ATOM 635 C CA . LEU A 1 87 ? -10.797 -0.292 9.263 1.00 97.25 87 LEU A CA 1
ATOM 636 C C . LEU A 1 87 ? -10.414 -1.636 8.628 1.00 97.25 87 LEU A C 1
ATOM 638 O O . LEU A 1 87 ? -9.289 -1.777 8.159 1.00 97.25 87 LEU A O 1
ATOM 642 N N . LEU A 1 88 ? -11.362 -2.573 8.500 1.00 96.81 88 LEU A N 1
ATOM 643 C CA . LEU A 1 88 ? -11.158 -3.822 7.759 1.00 96.81 88 LEU A CA 1
ATOM 644 C C . LEU A 1 88 ? -10.710 -3.563 6.312 1.00 96.81 88 LEU A C 1
ATOM 646 O O . LEU A 1 88 ? -9.742 -4.165 5.849 1.00 96.81 88 LEU A O 1
ATOM 650 N N . GLU A 1 89 ? -11.378 -2.657 5.593 1.00 95.38 89 GLU A N 1
ATOM 651 C CA . GLU A 1 89 ? -11.013 -2.320 4.209 1.00 95.38 89 GLU A CA 1
ATOM 652 C C . GLU A 1 89 ? -9.618 -1.681 4.093 1.00 95.38 89 GLU A C 1
ATOM 654 O O . GLU A 1 89 ? -8.877 -1.984 3.153 1.00 95.38 89 GLU A O 1
ATOM 659 N N . LEU A 1 90 ? -9.226 -0.845 5.059 1.00 96.06 90 LEU A N 1
ATOM 660 C CA . LEU A 1 90 ? -7.874 -0.287 5.178 1.00 96.06 90 LEU A CA 1
ATOM 661 C C . LEU A 1 90 ? -6.840 -1.392 5.416 1.00 96.06 90 LEU A C 1
ATOM 663 O O . LEU A 1 90 ? -5.878 -1.492 4.654 1.00 96.06 90 LEU A O 1
ATOM 667 N N . THR A 1 91 ? -7.064 -2.269 6.398 1.00 96.75 91 THR A N 1
ATOM 668 C CA . THR A 1 91 ? -6.179 -3.404 6.703 1.00 96.75 91 THR A CA 1
ATOM 669 C C . THR A 1 91 ? -6.020 -4.326 5.495 1.00 96.75 91 THR A C 1
ATOM 671 O O . THR A 1 91 ? -4.904 -4.681 5.114 1.00 96.75 91 THR A O 1
ATOM 674 N N . ARG A 1 92 ? -7.119 -4.657 4.810 1.00 95.12 92 ARG A N 1
ATOM 675 C CA . ARG A 1 92 ? -7.088 -5.427 3.558 1.00 95.12 92 ARG A CA 1
ATOM 676 C C . ARG A 1 92 ? -6.362 -4.690 2.439 1.00 95.12 92 ARG A C 1
ATOM 678 O O . ARG A 1 92 ? -5.674 -5.313 1.635 1.00 95.12 92 ARG A O 1
ATOM 685 N N . GLY A 1 93 ? -6.497 -3.368 2.361 1.00 94.00 93 GLY A N 1
ATOM 686 C CA . GLY A 1 93 ? -5.724 -2.519 1.457 1.00 94.00 93 GLY A CA 1
ATOM 687 C C . GLY A 1 93 ? -4.216 -2.672 1.664 1.00 94.00 93 GLY A C 1
ATOM 688 O O . GLY A 1 93 ? -3.502 -2.956 0.702 1.00 94.00 93 GLY A O 1
ATOM 689 N N . LEU A 1 94 ? -3.756 -2.571 2.914 1.00 95.19 94 LEU A N 1
ATOM 690 C CA . LEU A 1 94 ? -2.353 -2.763 3.294 1.00 95.19 94 LEU A CA 1
ATOM 691 C C . LEU A 1 94 ? -1.854 -4.162 2.890 1.00 95.19 94 LEU A C 1
ATOM 693 O O . LEU A 1 94 ? -0.827 -4.290 2.222 1.00 95.19 94 LEU A O 1
ATOM 697 N N . LEU A 1 95 ? -2.633 -5.206 3.189 1.00 93.94 95 LEU A N 1
ATOM 698 C CA . LEU A 1 95 ? -2.297 -6.596 2.858 1.00 93.94 95 LEU A CA 1
ATOM 699 C C . LEU A 1 95 ? -2.244 -6.874 1.350 1.00 93.94 95 LEU A C 1
ATOM 701 O O . LEU A 1 95 ? -1.334 -7.561 0.883 1.00 93.94 95 LEU A O 1
ATOM 705 N N . ARG A 1 96 ? -3.172 -6.319 0.556 1.00 91.56 96 ARG A N 1
ATOM 706 C CA . ARG A 1 96 ? -3.156 -6.452 -0.917 1.00 91.56 96 ARG A CA 1
ATOM 707 C C . ARG A 1 96 ? -1.888 -5.877 -1.536 1.00 91.56 96 ARG A C 1
ATOM 709 O O . ARG A 1 96 ? -1.417 -6.375 -2.560 1.00 91.56 96 ARG A O 1
ATOM 716 N N . GLU A 1 97 ? -1.342 -4.843 -0.912 1.00 92.19 97 GLU A N 1
ATOM 717 C CA . GLU A 1 97 ? -0.089 -4.210 -1.311 1.00 92.19 97 GLU A CA 1
ATOM 718 C C . GLU A 1 97 ? 1.138 -4.813 -0.615 1.00 92.19 97 GLU A C 1
ATOM 720 O O . GLU A 1 97 ? 2.251 -4.342 -0.832 1.00 92.19 97 GLU A O 1
ATOM 725 N N . ARG A 1 98 ? 0.935 -5.888 0.159 1.00 91.38 98 ARG A N 1
ATOM 726 C CA . ARG A 1 98 ? 1.952 -6.623 0.921 1.00 91.38 98 ARG A CA 1
ATOM 727 C C . ARG A 1 98 ? 2.743 -5.753 1.889 1.00 91.38 98 ARG A C 1
ATOM 729 O O . ARG A 1 98 ? 3.928 -5.991 2.101 1.00 91.38 98 ARG A O 1
ATOM 736 N N . VAL A 1 99 ? 2.076 -4.772 2.483 1.00 92.19 99 VAL A N 1
ATOM 737 C CA . VAL A 1 99 ? 2.612 -4.044 3.631 1.00 92.19 99 VAL A CA 1
ATOM 738 C C . VAL A 1 99 ? 2.614 -4.994 4.826 1.00 92.19 99 VAL A C 1
ATOM 740 O O . VAL A 1 99 ? 1.544 -5.518 5.158 1.00 92.19 99 VAL A O 1
ATOM 743 N N . PRO A 1 100 ? 3.772 -5.240 5.465 1.00 90.88 100 PRO A N 1
ATOM 744 C CA . PRO A 1 100 ? 3.807 -5.870 6.777 1.00 90.88 100 PRO A CA 1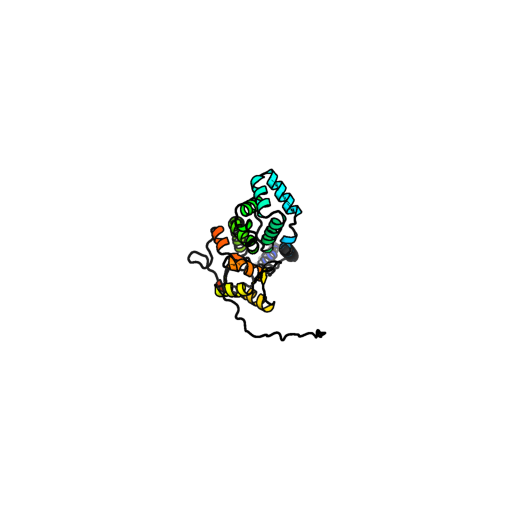
ATOM 745 C C . PRO A 1 100 ? 2.890 -5.097 7.724 1.00 90.88 100 PRO A C 1
ATOM 747 O O . PRO A 1 100 ? 3.042 -3.886 7.887 1.00 90.88 100 PRO A O 1
ATOM 750 N N . LEU A 1 101 ? 1.891 -5.769 8.299 1.00 88.31 101 LEU A N 1
ATOM 751 C CA . LEU A 1 101 ? 1.006 -5.095 9.240 1.00 88.31 101 LEU A CA 1
ATOM 752 C C . LEU A 1 101 ? 1.793 -4.792 10.518 1.00 88.31 101 LEU A C 1
ATOM 754 O O . LEU A 1 101 ? 2.384 -5.715 11.087 1.00 88.31 101 LEU A O 1
ATOM 758 N N . PRO A 1 102 ? 1.799 -3.533 10.984 1.00 90.25 102 PRO A N 1
ATOM 759 C CA . PRO A 1 102 ? 2.397 -3.204 12.266 1.00 90.25 102 PRO A CA 1
ATOM 760 C C . PRO A 1 102 ? 1.583 -3.846 13.396 1.00 90.25 102 PRO A C 1
ATOM 762 O O . PRO A 1 102 ? 0.505 -4.416 13.190 1.00 90.25 102 PRO A O 1
ATOM 765 N N . GLN A 1 103 ? 2.073 -3.701 14.625 1.00 92.69 103 GLN A N 1
ATOM 766 C CA . GLN A 1 103 ? 1.273 -4.024 15.803 1.00 92.69 103 GLN A CA 1
ATOM 767 C C . GLN A 1 103 ? -0.061 -3.265 15.761 1.00 92.69 103 GLN A C 1
ATOM 769 O O . GLN A 1 103 ? -0.115 -2.111 15.335 1.00 92.69 103 GLN A O 1
ATOM 774 N N . PHE A 1 104 ? -1.137 -3.908 16.220 1.00 94.81 104 PHE A N 1
ATOM 775 C CA . PHE A 1 104 ? -2.486 -3.350 16.094 1.00 94.81 104 PHE A CA 1
ATOM 776 C C . PHE A 1 104 ? -2.629 -1.977 16.770 1.00 94.81 104 PHE A C 1
ATOM 778 O O . PHE A 1 104 ? -3.286 -1.109 16.211 1.00 94.81 104 PHE A O 1
ATOM 785 N N . ALA A 1 105 ? -1.949 -1.746 17.899 1.00 95.12 105 ALA A N 1
ATOM 786 C CA . ALA A 1 105 ? -1.909 -0.438 18.559 1.00 95.12 105 ALA A CA 1
ATOM 787 C C . ALA A 1 105 ? -1.359 0.664 17.633 1.00 95.12 105 ALA A C 1
ATOM 789 O O . ALA A 1 105 ? -2.040 1.652 17.393 1.00 95.12 105 ALA A O 1
ATOM 790 N N . ALA A 1 106 ? -0.211 0.435 16.984 1.00 95.50 106 ALA A N 1
ATOM 791 C CA . ALA A 1 106 ? 0.371 1.392 16.039 1.00 95.50 106 ALA A CA 1
ATOM 792 C C . ALA A 1 106 ? -0.533 1.656 14.818 1.00 95.50 106 ALA A C 1
ATOM 794 O O . ALA A 1 106 ? -0.581 2.773 14.303 1.00 95.50 106 ALA A O 1
ATOM 795 N N . LEU A 1 107 ? -1.286 0.647 14.358 1.00 97.00 107 LEU A N 1
ATOM 796 C CA . LEU A 1 107 ? -2.315 0.845 13.332 1.00 97.00 107 LEU A CA 1
ATOM 797 C C . LEU A 1 107 ? -3.426 1.781 13.828 1.00 97.00 107 LEU A C 1
ATOM 799 O O . LEU A 1 107 ? -3.830 2.681 13.092 1.00 97.00 107 LEU A O 1
ATOM 803 N N . LEU A 1 108 ? -3.924 1.578 15.049 1.00 97.69 108 LEU A N 1
ATOM 804 C CA . LEU A 1 108 ? -4.960 2.428 15.633 1.00 97.69 108 LEU A CA 1
ATOM 805 C C . LEU A 1 108 ? -4.454 3.851 15.888 1.00 97.69 108 LEU A C 1
ATOM 807 O O . LEU A 1 108 ? -5.171 4.792 15.564 1.00 97.69 108 LEU A O 1
ATOM 811 N N . ASP A 1 109 ? -3.218 4.017 16.355 1.00 96.12 109 ASP A N 1
ATOM 812 C CA . ASP A 1 109 ? -2.587 5.327 16.543 1.00 96.12 109 ASP A CA 1
ATOM 813 C C . ASP A 1 109 ? -2.436 6.079 15.219 1.00 96.12 109 ASP A C 1
ATOM 815 O O . ASP A 1 109 ? -2.747 7.269 15.129 1.00 96.12 109 ASP A O 1
ATOM 819 N N . ALA A 1 110 ? -2.023 5.389 14.153 1.00 96.75 110 ALA A N 1
ATOM 820 C CA . ALA A 1 110 ? -1.956 5.978 12.819 1.00 96.75 110 ALA A CA 1
ATOM 821 C C . ALA A 1 110 ? -3.346 6.390 12.306 1.00 96.75 110 ALA A C 1
ATOM 823 O O . ALA A 1 110 ? -3.492 7.445 11.691 1.00 96.75 110 ALA A O 1
ATOM 824 N N . VAL A 1 111 ? -4.385 5.596 12.588 1.00 97.44 111 VAL A N 1
ATOM 825 C CA . VAL A 1 111 ? -5.762 5.942 12.209 1.00 97.44 111 VAL A CA 1
ATOM 826 C C . VAL A 1 111 ? -6.297 7.119 13.026 1.00 97.44 111 VAL A C 1
ATOM 828 O O . VAL A 1 111 ? -6.922 8.020 12.467 1.00 97.44 111 VAL A O 1
ATOM 831 N N . ALA A 1 112 ? -6.047 7.136 14.334 1.00 96.00 112 ALA A N 1
ATOM 832 C CA . ALA A 1 112 ? -6.451 8.221 15.218 1.00 96.00 112 ALA A CA 1
ATOM 833 C C . ALA A 1 112 ? -5.733 9.527 14.848 1.00 96.00 112 ALA A C 1
ATOM 835 O O . ALA A 1 112 ? -6.355 10.583 14.783 1.00 96.00 112 ALA A O 1
ATOM 836 N N . SER A 1 113 ? -4.444 9.480 14.525 1.00 94.94 113 SER A N 1
ATOM 837 C CA . SER A 1 113 ? -3.665 10.685 14.224 1.00 94.94 113 SER A CA 1
ATOM 838 C C . SER A 1 113 ? -3.895 11.263 12.823 1.00 94.94 113 SER A C 1
ATOM 840 O O . SER A 1 113 ? -3.633 12.446 12.633 1.00 94.94 113 SER A O 1
ATOM 842 N N . GLU A 1 114 ? -4.423 10.499 11.859 1.00 96.94 114 GLU A N 1
ATOM 843 C CA . GLU A 1 114 ? -4.575 10.949 10.467 1.00 96.94 114 GLU A CA 1
ATOM 844 C C . GLU A 1 114 ? -5.873 11.758 10.227 1.00 96.94 114 GLU A C 1
ATOM 846 O O . GLU A 1 114 ? -6.981 11.200 10.241 1.00 96.94 114 GLU A O 1
ATOM 851 N N . PRO A 1 115 ? -5.799 13.077 9.947 1.00 95.56 115 PRO A N 1
ATOM 852 C CA . PRO A 1 115 ? -6.990 13.902 9.757 1.00 95.56 115 PRO A CA 1
ATOM 853 C C . PRO A 1 115 ? -7.790 13.556 8.494 1.00 95.56 115 PRO A C 1
ATOM 855 O O . PRO A 1 115 ? -9.015 13.703 8.499 1.00 95.56 115 PRO A O 1
ATOM 858 N N . LEU A 1 116 ? -7.145 13.077 7.420 1.00 95.25 116 LEU A N 1
ATOM 859 C CA . LEU A 1 116 ? -7.835 12.730 6.169 1.00 95.25 116 LEU A CA 1
ATOM 860 C C . LEU A 1 116 ? -8.835 11.586 6.351 1.00 95.25 116 LEU A C 1
ATOM 862 O O . LEU A 1 116 ? -9.845 11.545 5.647 1.00 95.25 116 LEU A O 1
ATOM 866 N N . LEU A 1 117 ? -8.611 10.693 7.320 1.00 95.62 117 LEU A N 1
ATOM 867 C CA . LEU A 1 117 ? -9.521 9.580 7.605 1.00 95.62 117 LEU A CA 1
ATOM 868 C C . LEU A 1 117 ? -10.874 10.031 8.171 1.00 95.62 117 LEU A C 1
ATOM 870 O O . LEU A 1 117 ? -11.838 9.278 8.106 1.00 95.62 117 LEU A O 1
ATOM 874 N N . ARG A 1 118 ? -10.981 11.274 8.657 1.00 95.06 118 ARG A N 1
ATOM 875 C CA . ARG A 1 118 ? -12.250 11.874 9.107 1.00 95.06 118 ARG A CA 1
ATOM 876 C C . ARG A 1 118 ? -13.030 12.534 7.966 1.00 95.06 118 ARG A C 1
ATOM 878 O O . ARG A 1 118 ? -14.174 12.944 8.146 1.00 95.06 118 ARG A O 1
ATOM 885 N N . GLN A 1 119 ? -12.425 12.660 6.786 1.00 94.56 119 GLN A N 1
ATOM 886 C CA . GLN A 1 119 ? -12.998 13.367 5.646 1.00 94.56 119 GLN A CA 1
ATOM 887 C C . GLN A 1 119 ? -13.580 12.358 4.655 1.00 94.56 119 GLN A C 1
ATOM 889 O O . GLN A 1 119 ? -12.859 11.744 3.870 1.00 94.56 119 GLN A O 1
ATOM 894 N N . ALA A 1 120 ? -14.906 12.194 4.664 1.00 88.56 120 ALA A N 1
ATOM 895 C CA . ALA A 1 120 ? -15.591 11.230 3.797 1.00 88.56 120 ALA A CA 1
ATOM 896 C C . ALA A 1 120 ? -15.333 11.468 2.293 1.00 88.56 120 ALA A C 1
ATOM 898 O O . ALA A 1 120 ? -15.240 10.508 1.529 1.00 88.56 120 ALA A O 1
ATOM 899 N N . GLY A 1 121 ? -15.161 12.731 1.877 1.00 90.25 121 GLY A N 1
ATOM 900 C CA . GLY A 1 121 ? -14.808 13.098 0.498 1.00 90.25 121 GLY A CA 1
ATOM 901 C C . GLY A 1 121 ? -13.417 12.623 0.057 1.00 90.25 121 GLY A C 1
ATOM 902 O O . GLY A 1 121 ? -13.174 12.458 -1.133 1.00 90.25 121 GLY A O 1
ATOM 903 N N . GLU A 1 122 ? -12.534 12.311 1.008 1.00 91.50 122 GLU A N 1
ATOM 904 C CA . GLU A 1 122 ? -11.153 11.887 0.760 1.00 91.50 122 GLU A CA 1
ATOM 905 C C . GLU A 1 122 ? -10.983 10.361 0.827 1.00 91.50 122 GLU A C 1
ATOM 907 O O . GLU A 1 122 ? -9.859 9.856 0.828 1.00 91.50 122 GLU A O 1
ATOM 912 N N . ARG A 1 123 ? -12.081 9.588 0.844 1.00 90.00 123 ARG A N 1
ATOM 913 C CA . ARG A 1 123 ? -12.047 8.122 1.016 1.00 90.00 123 ARG A CA 1
ATOM 914 C C . ARG A 1 123 ? -11.133 7.403 0.022 1.00 90.00 123 ARG A C 1
ATOM 916 O O . ARG A 1 123 ? -10.504 6.407 0.370 1.00 90.00 123 ARG A O 1
ATOM 923 N N . SER A 1 124 ? -10.996 7.918 -1.201 1.00 88.62 124 SER A N 1
ATOM 924 C CA . SER A 1 124 ? -10.078 7.364 -2.208 1.00 88.62 124 SER A CA 1
ATOM 925 C C . SER A 1 124 ? -8.593 7.487 -1.841 1.00 88.62 124 SER A C 1
ATOM 927 O O . SER A 1 124 ? -7.764 6.801 -2.435 1.00 88.62 124 SER A O 1
ATOM 929 N N . ARG A 1 125 ? -8.245 8.363 -0.892 1.00 91.50 125 ARG A N 1
ATOM 930 C CA . ARG A 1 125 ? -6.875 8.634 -0.434 1.00 91.50 125 ARG A CA 1
ATOM 931 C C . ARG A 1 125 ? -6.563 8.041 0.934 1.00 91.50 125 ARG A C 1
ATOM 933 O O . ARG A 1 125 ? -5.391 7.977 1.284 1.00 91.50 125 ARG A O 1
ATOM 940 N N . TRP A 1 126 ? -7.564 7.551 1.664 1.00 95.12 126 TRP A N 1
ATOM 941 C CA . TRP A 1 126 ? -7.396 7.008 3.014 1.00 95.12 126 TRP A CA 1
ATOM 942 C C . TRP A 1 126 ? -6.287 5.960 3.117 1.00 95.12 126 TRP A C 1
ATOM 944 O O . TRP A 1 126 ? -5.435 6.057 3.992 1.00 95.12 126 TRP A O 1
ATOM 954 N N . LEU A 1 127 ? -6.249 4.993 2.194 1.00 95.31 127 LEU A N 1
ATOM 955 C CA . LEU A 1 127 ? -5.206 3.964 2.204 1.00 95.31 127 LEU A CA 1
ATOM 956 C C . LEU A 1 127 ? -3.805 4.553 1.979 1.00 95.31 127 LEU A C 1
ATOM 958 O O . LEU A 1 127 ? -2.854 4.094 2.597 1.00 95.31 127 LEU A O 1
ATOM 962 N N . ALA A 1 128 ? -3.668 5.548 1.097 1.00 95.19 128 ALA A N 1
ATOM 963 C CA . ALA A 1 128 ? -2.378 6.187 0.845 1.00 95.19 128 ALA A CA 1
ATOM 964 C C . ALA A 1 128 ? -1.904 6.976 2.076 1.00 95.19 128 ALA A C 1
ATOM 966 O O . ALA A 1 128 ? -0.776 6.776 2.508 1.00 95.19 128 ALA A O 1
ATOM 967 N N . ALA A 1 129 ? -2.791 7.768 2.685 1.00 96.44 129 ALA A N 1
ATOM 968 C CA . ALA A 1 129 ? -2.489 8.525 3.899 1.00 96.44 129 ALA A CA 1
ATOM 969 C C . ALA A 1 129 ? -2.093 7.603 5.065 1.00 96.44 129 ALA A C 1
ATOM 971 O O . ALA A 1 129 ? -1.071 7.806 5.714 1.00 96.44 129 ALA A O 1
ATOM 972 N N . LEU A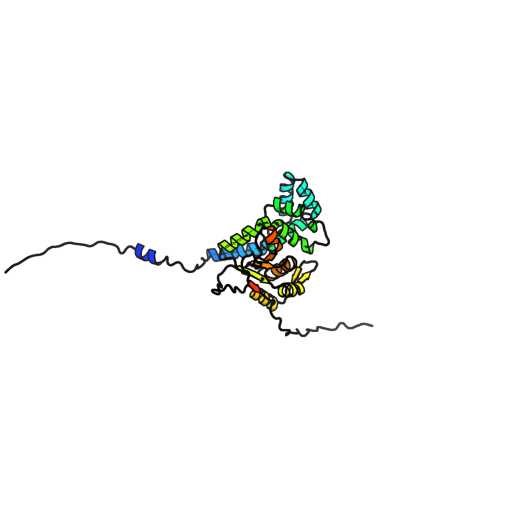 1 130 ? -2.846 6.517 5.274 1.00 97.44 130 LEU A N 1
ATOM 973 C CA . LEU A 1 130 ? -2.527 5.544 6.315 1.00 97.44 130 LEU A CA 1
ATOM 974 C C . LEU A 1 130 ? -1.173 4.861 6.072 1.00 97.44 130 LEU A C 1
ATOM 976 O O . LEU A 1 130 ? -0.412 4.652 7.011 1.00 97.44 130 LEU A O 1
ATOM 980 N N . ARG A 1 131 ? -0.852 4.515 4.819 1.00 97.25 131 ARG A N 1
ATOM 981 C CA . ARG A 1 131 ? 0.450 3.926 4.477 1.00 97.25 131 ARG A CA 1
ATOM 982 C C . ARG A 1 131 ? 1.610 4.870 4.769 1.00 97.25 131 ARG A C 1
ATOM 984 O O . ARG A 1 131 ? 2.607 4.411 5.316 1.00 97.25 131 ARG A O 1
ATOM 991 N N . GLU A 1 132 ? 1.469 6.145 4.413 1.00 96.50 132 GLU A N 1
ATOM 992 C CA . GLU A 1 132 ? 2.460 7.189 4.698 1.00 96.50 132 GLU A CA 1
ATOM 993 C C . GLU A 1 132 ? 2.668 7.320 6.207 1.00 96.50 132 GLU A C 1
ATOM 995 O O . GLU A 1 132 ? 3.802 7.267 6.676 1.00 96.50 132 GLU A O 1
ATOM 1000 N N . ARG A 1 133 ? 1.581 7.345 6.991 1.00 96.75 133 ARG A N 1
ATOM 1001 C CA . ARG A 1 133 ? 1.680 7.383 8.455 1.00 96.75 133 ARG A CA 1
ATOM 1002 C C . ARG A 1 133 ? 2.329 6.151 9.065 1.00 96.75 133 ARG A C 1
ATOM 1004 O O . ARG A 1 133 ? 3.030 6.275 10.063 1.00 96.75 133 ARG A O 1
ATOM 1011 N N . LEU A 1 134 ? 2.120 4.985 8.464 1.00 97.38 134 LEU A N 1
ATOM 1012 C CA . LEU A 1 134 ? 2.703 3.728 8.920 1.00 97.38 134 LEU A CA 1
ATOM 1013 C C . LEU A 1 134 ? 4.113 3.467 8.388 1.00 97.38 134 LEU A C 1
ATOM 1015 O O . LEU A 1 134 ? 4.741 2.513 8.841 1.00 97.38 134 LEU A O 1
ATOM 1019 N N . ALA A 1 135 ? 4.621 4.276 7.458 1.00 97.50 135 ALA A N 1
ATOM 1020 C CA . ALA A 1 135 ? 5.907 4.058 6.805 1.00 97.50 135 ALA A CA 1
ATOM 1021 C C . ALA A 1 135 ? 7.087 3.784 7.765 1.00 97.50 135 ALA A C 1
ATOM 1023 O O . ALA A 1 135 ? 7.820 2.819 7.499 1.00 97.50 135 ALA A O 1
ATOM 1024 N N . PRO A 1 136 ? 7.232 4.492 8.911 1.00 96.69 136 PRO A N 1
ATOM 1025 C CA . PRO A 1 136 ? 8.289 4.206 9.887 1.00 96.69 136 PRO A CA 1
ATOM 1026 C C . PRO A 1 136 ? 8.314 2.753 10.386 1.00 96.69 136 PRO A C 1
ATOM 1028 O O . PRO A 1 136 ? 9.370 2.240 10.748 1.00 96.69 136 PRO A O 1
ATOM 1031 N N . HIS A 1 137 ? 7.167 2.066 10.391 1.00 96.19 137 HIS A N 1
ATOM 1032 C CA . HIS A 1 137 ? 7.039 0.720 10.948 1.00 96.19 137 HIS A CA 1
ATOM 1033 C C . HIS A 1 137 ? 7.419 -0.407 9.985 1.00 96.19 137 HIS A C 1
ATOM 1035 O O . HIS A 1 137 ? 7.626 -1.525 10.447 1.00 96.19 137 HIS A O 1
ATOM 1041 N N . TRP A 1 138 ? 7.477 -0.162 8.672 1.00 96.00 138 TRP A N 1
ATOM 1042 C CA . TRP A 1 138 ? 7.611 -1.257 7.699 1.00 96.00 138 TRP A CA 1
ATOM 1043 C C . TRP A 1 138 ? 8.589 -0.995 6.555 1.00 96.00 138 TRP A C 1
ATOM 1045 O O . TRP A 1 138 ? 9.121 -1.952 5.989 1.00 96.00 138 TRP A O 1
ATOM 1055 N N . VAL A 1 139 ? 8.862 0.263 6.189 1.00 97.56 139 VAL A N 1
ATOM 1056 C CA . VAL A 1 139 ? 9.710 0.560 5.021 1.00 97.56 139 VAL A CA 1
ATOM 1057 C C . VAL A 1 139 ? 11.134 0.042 5.237 1.00 97.56 139 VAL A C 1
ATOM 1059 O O . VAL A 1 139 ? 11.669 -0.638 4.360 1.00 97.56 139 VAL A O 1
ATOM 1062 N N . HIS A 1 140 ? 11.716 0.275 6.419 1.00 96.44 140 HIS A N 1
ATOM 1063 C CA . HIS A 1 140 ? 13.037 -0.254 6.787 1.00 96.44 140 HIS A CA 1
ATOM 1064 C C . HIS A 1 140 ? 13.104 -1.775 6.680 1.00 96.44 140 HIS A C 1
ATOM 1066 O O . HIS A 1 140 ? 14.051 -2.315 6.110 1.00 96.44 140 HIS A O 1
ATOM 1072 N N . GLU A 1 141 ? 12.083 -2.476 7.179 1.00 94.31 141 GLU A N 1
ATOM 1073 C CA . GLU A 1 141 ? 12.031 -3.937 7.131 1.00 94.31 141 GLU A CA 1
ATOM 1074 C C . GLU A 1 141 ? 11.982 -4.448 5.688 1.00 94.31 141 GLU A C 1
ATOM 1076 O O . GLU A 1 141 ? 12.697 -5.388 5.339 1.00 94.31 141 GLU A O 1
ATOM 1081 N N . VAL A 1 142 ? 11.186 -3.807 4.829 1.00 94.31 142 VAL A N 1
ATOM 1082 C CA . VAL A 1 142 ? 11.083 -4.180 3.416 1.00 94.31 142 VAL A CA 1
ATOM 1083 C C . VAL A 1 142 ? 12.400 -3.934 2.685 1.00 94.31 142 VAL A C 1
ATOM 1085 O O . VAL A 1 142 ? 12.862 -4.819 1.965 1.00 94.31 142 VAL A O 1
ATOM 1088 N N . VAL A 1 143 ? 13.045 -2.784 2.890 1.00 95.31 143 VAL A N 1
ATOM 1089 C CA . VAL A 1 143 ? 14.349 -2.485 2.274 1.00 95.31 143 VAL A CA 1
ATOM 1090 C C . VAL A 1 143 ? 15.418 -3.468 2.760 1.00 95.31 143 VAL A C 1
ATOM 1092 O O . VAL A 1 143 ? 16.150 -4.033 1.945 1.00 95.31 143 VAL A O 1
ATOM 1095 N N . ALA A 1 144 ? 15.461 -3.758 4.062 1.00 94.31 144 ALA A N 1
ATOM 1096 C CA . ALA A 1 144 ? 16.366 -4.753 4.629 1.00 94.31 144 ALA A CA 1
ATOM 1097 C C . ALA A 1 144 ? 16.087 -6.166 4.086 1.00 94.31 144 ALA A C 1
ATOM 1099 O O . ALA A 1 144 ? 17.019 -6.919 3.809 1.00 94.31 144 ALA A O 1
ATOM 1100 N N . ALA A 1 145 ? 14.818 -6.536 3.891 1.00 91.38 145 ALA A N 1
ATOM 1101 C CA . ALA A 1 145 ? 14.442 -7.819 3.305 1.00 91.38 145 ALA A CA 1
ATOM 1102 C C . ALA A 1 145 ? 14.924 -7.957 1.856 1.00 91.38 145 ALA A C 1
ATOM 1104 O O . ALA A 1 145 ? 15.429 -9.019 1.496 1.00 91.38 145 ALA A O 1
ATOM 1105 N N . HIS A 1 146 ? 14.831 -6.894 1.052 1.00 90.94 146 HIS A N 1
ATOM 1106 C CA . HIS A 1 146 ? 15.418 -6.863 -0.292 1.00 90.94 146 HIS A CA 1
ATOM 1107 C C . HIS A 1 146 ? 16.942 -7.020 -0.240 1.00 90.94 146 HIS A C 1
ATOM 1109 O O . HIS A 1 146 ? 17.483 -7.869 -0.947 1.00 90.94 146 HIS A O 1
ATOM 1115 N N . ALA A 1 147 ? 17.615 -6.293 0.658 1.00 91.56 147 ALA A N 1
ATOM 1116 C CA . ALA A 1 147 ? 19.068 -6.352 0.828 1.00 91.56 147 ALA A CA 1
ATOM 1117 C C . ALA A 1 147 ? 19.586 -7.744 1.242 1.00 91.56 147 ALA A C 1
ATOM 1119 O O . ALA A 1 147 ? 20.700 -8.119 0.882 1.00 91.56 147 ALA A O 1
ATOM 1120 N N . ARG A 1 148 ? 18.780 -8.535 1.969 1.00 90.69 148 ARG A N 1
ATOM 1121 C CA . ARG A 1 148 ? 19.113 -9.928 2.329 1.00 90.69 148 ARG A CA 1
ATOM 1122 C C . ARG A 1 148 ? 19.109 -10.886 1.136 1.00 90.69 148 ARG A C 1
ATOM 1124 O O . ARG A 1 148 ? 19.781 -11.909 1.196 1.00 90.69 148 ARG A O 1
ATOM 1131 N N . VAL A 1 149 ? 18.339 -10.591 0.087 1.00 85.88 149 VAL A N 1
ATOM 1132 C CA . VAL A 1 149 ? 18.243 -11.437 -1.118 1.00 85.88 149 VAL A CA 1
ATOM 1133 C C . VAL A 1 149 ? 19.307 -11.054 -2.146 1.00 85.88 149 VAL A C 1
ATOM 1135 O O . VAL A 1 149 ? 19.808 -11.910 -2.871 1.00 85.88 149 VAL A O 1
ATOM 1138 N N . GLY A 1 150 ? 19.672 -9.776 -2.213 1.00 87.25 150 GLY A N 1
ATOM 1139 C CA . GLY A 1 150 ? 20.718 -9.275 -3.094 1.00 87.25 150 GLY A CA 1
ATOM 1140 C C . GLY A 1 150 ? 20.818 -7.755 -3.043 1.00 87.25 150 GLY A C 1
ATOM 1141 O O . GLY A 1 150 ? 20.139 -7.101 -2.255 1.00 87.25 150 GLY A O 1
ATOM 1142 N N . ALA A 1 151 ? 21.659 -7.179 -3.902 1.00 88.06 151 ALA A N 1
ATOM 1143 C CA . ALA A 1 151 ? 21.784 -5.727 -3.994 1.00 88.06 151 ALA A CA 1
ATOM 1144 C C . ALA A 1 151 ? 20.421 -5.082 -4.298 1.00 88.06 151 ALA A C 1
ATOM 1146 O O . ALA A 1 151 ? 19.749 -5.452 -5.265 1.00 88.06 151 ALA A O 1
ATOM 1147 N N . VAL A 1 152 ? 20.022 -4.112 -3.471 1.00 91.69 152 VAL A N 1
ATOM 1148 C CA . VAL A 1 152 ? 18.761 -3.387 -3.651 1.00 91.69 152 VAL A CA 1
ATOM 1149 C C . VAL A 1 152 ? 18.842 -2.573 -4.936 1.00 91.69 152 VAL A C 1
ATOM 1151 O O . VAL A 1 152 ? 19.728 -1.733 -5.098 1.00 91.69 152 VAL A O 1
ATOM 1154 N N . THR A 1 153 ? 17.903 -2.816 -5.846 1.00 92.44 153 THR A N 1
ATOM 1155 C CA . THR A 1 153 ? 17.785 -2.059 -7.091 1.00 92.44 153 THR A CA 1
ATOM 1156 C C . THR A 1 153 ? 16.584 -1.129 -7.016 1.00 92.44 153 THR A C 1
ATOM 1158 O O . THR A 1 153 ? 15.473 -1.537 -6.677 1.00 92.44 153 THR A O 1
ATOM 1161 N N . TRP A 1 154 ? 16.810 0.142 -7.335 1.00 94.75 154 TRP A N 1
ATOM 1162 C CA . TRP A 1 154 ? 15.785 1.180 -7.300 1.00 94.75 154 TRP A CA 1
ATOM 1163 C C . TRP A 1 154 ? 15.388 1.569 -8.715 1.00 94.75 154 TRP A C 1
ATOM 1165 O O . TRP A 1 154 ? 16.242 1.794 -9.574 1.00 94.75 154 TRP A O 1
ATOM 1175 N N . THR A 1 155 ? 14.088 1.670 -8.965 1.00 95.12 155 THR A N 1
ATOM 1176 C CA . THR A 1 155 ? 13.549 2.110 -10.254 1.00 95.12 155 THR A CA 1
ATOM 1177 C C . THR A 1 155 ? 12.580 3.270 -10.046 1.00 95.12 155 THR A C 1
ATOM 1179 O O . THR A 1 155 ? 11.676 3.180 -9.216 1.00 95.12 155 THR A O 1
ATOM 1182 N N . ARG A 1 156 ? 12.738 4.349 -10.818 1.00 96.44 156 ARG A N 1
ATOM 1183 C CA . ARG A 1 156 ? 11.874 5.536 -10.782 1.00 96.44 156 ARG A CA 1
ATOM 1184 C C . ARG A 1 156 ? 11.267 5.828 -12.154 1.00 96.44 156 ARG A C 1
ATOM 1186 O O . ARG A 1 156 ? 11.997 5.874 -13.145 1.00 96.44 156 ARG A O 1
ATOM 1193 N N . PRO A 1 157 ? 9.945 6.026 -12.253 1.00 96.75 157 PRO A N 1
ATOM 1194 C CA . PRO A 1 157 ? 9.358 6.604 -13.450 1.00 96.75 157 PRO A CA 1
ATOM 1195 C C . PRO A 1 157 ? 9.772 8.076 -13.558 1.00 96.75 157 PRO A C 1
ATOM 1197 O O . PRO A 1 157 ? 9.804 8.794 -12.560 1.00 96.75 157 PRO A O 1
ATOM 1200 N N . VAL A 1 158 ? 10.047 8.547 -14.773 1.00 96.12 158 VAL A N 1
ATOM 1201 C CA . VAL A 1 158 ? 10.088 9.996 -15.035 1.00 96.12 158 VAL A CA 1
ATOM 1202 C C . VAL A 1 158 ? 8.681 10.594 -14.903 1.00 96.12 158 VAL A C 1
ATOM 1204 O O . VAL A 1 158 ? 7.684 9.875 -15.023 1.00 96.12 158 VAL A O 1
ATOM 1207 N N . SER A 1 159 ? 8.570 11.909 -14.701 1.00 96.25 159 SER A N 1
ATOM 1208 C CA . SER A 1 159 ? 7.279 12.589 -14.492 1.00 96.25 159 SER A CA 1
ATOM 1209 C C . SER A 1 159 ? 6.258 12.309 -15.603 1.00 96.25 159 SER A C 1
ATOM 1211 O O . SER A 1 159 ? 5.091 12.043 -15.312 1.00 96.25 159 SER A O 1
ATOM 1213 N N . ASP A 1 160 ? 6.696 12.260 -16.863 1.00 96.50 160 ASP A N 1
ATOM 1214 C CA . ASP A 1 160 ? 5.828 11.923 -17.998 1.00 96.50 160 ASP A CA 1
ATOM 1215 C C . ASP A 1 160 ? 5.310 10.482 -17.937 1.00 96.50 160 ASP A C 1
ATOM 1217 O O . ASP A 1 160 ? 4.172 10.207 -18.323 1.00 96.50 160 ASP A O 1
ATOM 1221 N N . ALA A 1 161 ? 6.104 9.547 -17.407 1.00 96.62 161 ALA A N 1
ATOM 1222 C CA . ALA A 1 161 ? 5.675 8.168 -17.210 1.00 96.62 161 ALA A CA 1
ATOM 1223 C C . ALA A 1 161 ? 4.624 8.057 -16.099 1.00 96.62 161 ALA A C 1
ATOM 1225 O O . ALA A 1 161 ? 3.639 7.328 -16.257 1.00 96.62 161 ALA A O 1
ATOM 1226 N N . GLU A 1 162 ? 4.782 8.813 -15.009 1.00 98.00 162 GLU A N 1
ATOM 1227 C CA . GLU A 1 162 ? 3.757 8.912 -13.969 1.00 98.00 162 GLU A CA 1
ATOM 1228 C C . GLU A 1 162 ? 2.455 9.493 -14.522 1.00 98.00 162 GLU A C 1
ATOM 1230 O O . GLU A 1 162 ? 1.393 8.889 -14.356 1.00 98.00 162 GLU A O 1
ATOM 1235 N N . ALA A 1 163 ? 2.533 10.623 -15.230 1.00 97.38 163 ALA A N 1
ATOM 1236 C CA . ALA A 1 163 ? 1.382 11.287 -15.832 1.00 97.38 163 ALA A CA 1
ATOM 1237 C C . ALA A 1 163 ? 0.669 10.383 -16.851 1.00 97.38 163 ALA A C 1
ATOM 1239 O O . ALA A 1 163 ? -0.559 10.254 -16.825 1.00 97.38 163 ALA A O 1
ATOM 1240 N N . ALA A 1 164 ? 1.431 9.693 -17.704 1.00 96.44 164 ALA A N 1
ATOM 1241 C CA . ALA A 1 164 ? 0.892 8.761 -18.685 1.00 96.44 164 ALA A CA 1
ATOM 1242 C C . ALA A 1 164 ? 0.126 7.614 -18.017 1.00 96.44 164 ALA A C 1
ATOM 1244 O O . ALA A 1 164 ? -0.974 7.283 -18.463 1.00 96.44 164 ALA A O 1
ATOM 1245 N N . LEU A 1 165 ? 0.657 7.020 -16.945 1.00 96.25 165 LEU A N 1
ATOM 1246 C CA . LEU A 1 165 ? -0.030 5.935 -16.245 1.00 96.25 165 LEU A CA 1
ATOM 1247 C C . LEU A 1 165 ? -1.243 6.446 -15.447 1.00 96.25 165 LEU A C 1
ATOM 1249 O O . LEU A 1 165 ? -2.308 5.827 -15.497 1.00 96.25 165 LEU A O 1
ATOM 1253 N N . LEU A 1 166 ? -1.117 7.602 -14.784 1.00 96.25 166 LEU A N 1
ATOM 1254 C CA . LEU A 1 166 ? -2.210 8.286 -14.083 1.00 96.25 166 LEU A CA 1
ATOM 1255 C C . LEU A 1 166 ? -3.387 8.595 -15.013 1.00 96.25 166 LEU A C 1
ATOM 1257 O O . LEU A 1 166 ? -4.530 8.389 -14.622 1.00 96.25 166 LEU A O 1
ATOM 1261 N N . SER A 1 167 ? -3.130 9.007 -16.260 1.00 95.94 167 SER A N 1
ATOM 1262 C CA . SER A 1 167 ? -4.184 9.266 -17.258 1.00 95.94 167 SER A CA 1
ATOM 1263 C C . SER A 1 167 ? -5.036 8.034 -17.601 1.00 95.94 167 SER A C 1
ATOM 1265 O O . SER A 1 167 ? -6.109 8.158 -18.186 1.00 95.94 167 SER A O 1
ATOM 1267 N N . ARG A 1 168 ? -4.565 6.828 -17.250 1.00 95.50 168 ARG A N 1
ATOM 1268 C CA . ARG A 1 168 ? -5.274 5.553 -17.451 1.00 95.50 168 ARG A CA 1
ATOM 1269 C C . ARG A 1 168 ? -5.953 5.051 -16.187 1.00 95.50 168 ARG A C 1
ATOM 1271 O O . ARG A 1 168 ? -6.597 4.001 -16.227 1.00 95.50 168 ARG A O 1
ATOM 1278 N N . ALA A 1 169 ? -5.800 5.756 -15.075 1.00 94.62 169 ALA A N 1
ATOM 1279 C CA . ALA A 1 169 ? -6.486 5.442 -13.843 1.00 94.62 169 ALA A CA 1
ATOM 1280 C C . ALA A 1 169 ? -7.948 5.889 -13.931 1.00 94.62 169 ALA A C 1
ATOM 1282 O O . ALA A 1 169 ? -8.253 7.009 -14.331 1.00 94.62 169 ALA A O 1
ATOM 1283 N N . VAL A 1 170 ? -8.856 5.003 -13.540 1.00 91.94 170 VAL A N 1
ATOM 1284 C CA . VAL A 1 170 ? -10.282 5.300 -13.438 1.00 91.94 170 VAL A CA 1
ATOM 1285 C C . VAL A 1 170 ? -10.702 5.021 -12.006 1.00 91.94 170 VAL A C 1
ATOM 1287 O O . VAL A 1 170 ? -10.566 3.894 -11.528 1.00 91.94 170 VAL A O 1
ATOM 1290 N N . SER A 1 171 ? -11.211 6.039 -11.326 1.00 87.75 171 SER A N 1
ATOM 1291 C CA . SER A 1 171 ? -11.844 5.888 -10.017 1.00 87.75 171 SER A CA 1
ATOM 1292 C C . SER A 1 171 ? -13.317 5.541 -10.209 1.00 87.75 171 SER A C 1
ATOM 1294 O O . SER A 1 171 ? -13.988 6.116 -11.063 1.00 87.75 171 SER A O 1
ATOM 1296 N N . GLY A 1 172 ? -13.825 4.589 -9.434 1.00 83.88 172 GLY A N 1
ATOM 1297 C CA . GLY A 1 172 ? -15.250 4.274 -9.378 1.00 83.88 172 GLY A CA 1
ATOM 1298 C C . GLY A 1 172 ? -15.636 3.726 -8.009 1.00 83.88 172 GLY A C 1
ATOM 1299 O O . GLY A 1 172 ? -14.795 3.619 -7.120 1.00 83.88 172 GLY A O 1
ATOM 1300 N N . GLU A 1 173 ? -16.897 3.327 -7.851 1.00 76.38 173 GLU A N 1
ATOM 1301 C CA . GLU A 1 173 ? -17.437 2.804 -6.582 1.00 76.38 173 GLU A CA 1
ATOM 1302 C C . GLU A 1 173 ? -16.671 1.581 -6.057 1.00 76.38 173 GLU A C 1
ATOM 1304 O O . GLU A 1 173 ? -16.519 1.395 -4.855 1.00 76.38 173 GLU A O 1
ATOM 1309 N N . ARG A 1 174 ? -16.127 0.763 -6.967 1.00 77.31 174 ARG A N 1
ATOM 1310 C CA . ARG A 1 174 ? -15.303 -0.416 -6.643 1.00 77.31 174 ARG A CA 1
ATOM 1311 C C . ARG A 1 174 ? -13.821 -0.085 -6.412 1.00 77.31 174 ARG A C 1
ATOM 1313 O O . ARG A 1 174 ? -12.991 -0.991 -6.371 1.00 77.31 174 ARG A O 1
ATOM 1320 N N . GLY A 1 175 ? -13.481 1.197 -6.304 1.00 84.38 175 GLY A N 1
ATOM 1321 C CA . GLY A 1 175 ? -12.122 1.694 -6.133 1.00 84.38 175 GLY A CA 1
ATOM 1322 C C . GLY A 1 175 ? -11.399 2.003 -7.445 1.00 84.38 175 GLY A C 1
ATOM 1323 O O . GLY A 1 175 ? -11.998 2.184 -8.508 1.00 84.38 175 GLY A O 1
ATOM 1324 N N . LEU A 1 176 ? -10.075 2.102 -7.341 1.00 89.88 176 LEU A N 1
ATOM 1325 C CA . LEU A 1 176 ? -9.175 2.457 -8.433 1.00 89.88 176 LEU A CA 1
ATOM 1326 C C . LEU A 1 176 ? -8.983 1.276 -9.397 1.00 89.88 176 LEU A C 1
ATOM 1328 O O . LEU A 1 176 ? -8.643 0.169 -8.978 1.00 89.88 176 LEU A O 1
ATOM 1332 N N . ARG A 1 177 ? -9.141 1.514 -10.703 1.00 92.31 177 ARG A N 1
ATOM 1333 C CA . ARG A 1 177 ? -8.833 0.547 -11.772 1.00 92.31 177 ARG A CA 1
ATOM 1334 C C . ARG A 1 177 ? -7.914 1.162 -12.832 1.00 92.31 177 ARG A C 1
ATOM 1336 O O . ARG A 1 177 ? -7.920 2.371 -13.031 1.00 92.31 177 ARG A O 1
ATOM 1343 N N . LEU A 1 178 ? -7.161 0.326 -13.551 1.00 93.56 178 LEU A N 1
ATOM 1344 C CA . LEU A 1 178 ? -6.363 0.753 -14.710 1.00 93.56 178 LEU A CA 1
ATOM 1345 C C . LEU A 1 178 ? -7.059 0.374 -16.013 1.00 93.56 178 LEU A C 1
ATOM 1347 O O . LEU A 1 178 ? -7.258 -0.813 -16.280 1.00 93.56 178 LEU A O 1
ATOM 1351 N N . GLY A 1 179 ? -7.339 1.371 -16.848 1.00 93.06 179 GLY A N 1
ATOM 1352 C CA . GLY A 1 179 ? -7.793 1.229 -18.231 1.00 93.06 179 GLY A CA 1
ATOM 1353 C C . GLY A 1 179 ? -6.657 0.836 -19.178 1.00 93.06 179 GLY A C 1
ATOM 1354 O O . GLY A 1 179 ? -6.371 1.546 -20.136 1.00 93.06 179 GLY A O 1
ATOM 1355 N N . LEU A 1 180 ? -5.974 -0.273 -18.885 1.00 92.31 180 LEU A N 1
ATOM 1356 C CA . LEU A 1 180 ? -4.944 -0.862 -19.742 1.00 92.31 180 LEU A CA 1
ATOM 1357 C C . LEU A 1 180 ? -5.385 -2.250 -20.198 1.00 92.31 180 LEU A C 1
ATOM 1359 O O . LEU A 1 180 ? -5.736 -3.091 -19.365 1.00 92.31 180 LEU A O 1
ATOM 1363 N N . ASP A 1 181 ? -5.282 -2.511 -21.500 1.00 92.88 181 ASP A N 1
ATOM 1364 C CA . ASP A 1 181 ? -5.367 -3.869 -22.028 1.00 92.88 181 ASP A CA 1
ATOM 1365 C C . ASP A 1 181 ? -4.183 -4.733 -21.536 1.00 92.88 181 ASP A C 1
ATOM 1367 O O . ASP A 1 181 ? -3.184 -4.235 -20.999 1.00 92.88 181 ASP A O 1
ATOM 1371 N N . ALA A 1 182 ? -4.288 -6.052 -21.712 1.00 91.31 182 ALA A N 1
ATOM 1372 C CA . ALA A 1 182 ? -3.289 -7.002 -21.225 1.00 91.31 182 ALA A CA 1
ATOM 1373 C C . ALA A 1 182 ? -1.888 -6.780 -21.829 1.00 91.31 182 ALA A C 1
ATOM 1375 O O . ALA A 1 182 ? -0.885 -6.900 -21.119 1.00 91.31 182 ALA A O 1
ATOM 1376 N N . ARG A 1 183 ? -1.800 -6.417 -23.115 1.00 93.06 183 ARG A N 1
ATOM 1377 C CA . ARG A 1 183 ? -0.528 -6.188 -23.815 1.00 93.06 183 ARG A CA 1
ATOM 1378 C C . ARG A 1 183 ? 0.135 -4.912 -23.314 1.00 93.06 183 ARG A C 1
ATOM 1380 O O . ARG A 1 183 ? 1.326 -4.926 -23.007 1.00 93.06 183 ARG A O 1
ATOM 1387 N N . SER A 1 184 ? -0.626 -3.832 -23.192 1.00 93.44 184 SER A N 1
ATOM 1388 C CA . SER A 1 184 ? -0.173 -2.559 -22.640 1.00 93.44 184 SER A CA 1
ATOM 1389 C C . SER A 1 184 ? 0.312 -2.736 -21.204 1.00 93.44 184 SER A C 1
ATOM 1391 O O . SER A 1 184 ? 1.431 -2.337 -20.879 1.00 93.44 184 SER A O 1
ATOM 1393 N N . ARG A 1 185 ? -0.464 -3.434 -20.364 1.00 93.69 185 ARG A N 1
ATOM 1394 C CA . ARG A 1 185 ? -0.077 -3.772 -18.986 1.00 93.69 185 ARG A CA 1
ATOM 1395 C C . ARG A 1 185 ? 1.238 -4.554 -18.939 1.00 93.69 185 ARG A C 1
ATOM 1397 O O . ARG A 1 185 ? 2.115 -4.210 -18.152 1.00 93.69 185 ARG A O 1
ATOM 1404 N N . GLN A 1 186 ? 1.405 -5.566 -19.791 1.00 91.94 186 GLN A N 1
ATOM 1405 C CA . GLN A 1 186 ? 2.635 -6.361 -19.834 1.00 91.94 186 GLN A CA 1
ATOM 1406 C C . GLN A 1 186 ? 3.841 -5.553 -20.326 1.00 91.94 186 GLN A C 1
ATOM 1408 O O . GLN A 1 186 ? 4.955 -5.735 -19.840 1.00 91.94 186 GLN A O 1
ATOM 1413 N N . THR A 1 187 ? 3.644 -4.642 -21.277 1.00 92.75 187 THR A N 1
ATOM 1414 C CA . THR A 1 187 ? 4.704 -3.744 -21.749 1.00 92.75 187 THR A CA 1
ATOM 1415 C C . THR A 1 187 ? 5.160 -2.798 -20.641 1.00 92.75 187 THR A C 1
ATOM 1417 O O . THR A 1 187 ? 6.360 -2.704 -20.400 1.00 92.75 187 THR A O 1
ATOM 1420 N N . TRP A 1 188 ? 4.228 -2.181 -19.910 1.00 94.31 188 TRP A N 1
ATOM 1421 C CA . TRP A 1 188 ? 4.544 -1.378 -18.724 1.00 94.31 188 TRP A CA 1
ATOM 1422 C C . TRP A 1 188 ? 5.308 -2.183 -17.665 1.00 94.31 188 TRP A C 1
ATOM 1424 O O . TRP A 1 188 ? 6.357 -1.744 -17.206 1.00 94.31 188 TRP A O 1
ATOM 1434 N N . ARG A 1 189 ? 4.842 -3.394 -17.328 1.00 92.81 189 ARG A N 1
ATOM 1435 C CA . ARG A 1 189 ? 5.527 -4.278 -16.366 1.00 92.81 189 ARG A CA 1
ATOM 1436 C C . ARG A 1 189 ? 6.955 -4.606 -16.785 1.00 92.81 189 ARG A C 1
ATOM 1438 O O . ARG A 1 189 ? 7.858 -4.511 -15.966 1.00 92.81 189 ARG A O 1
ATOM 1445 N N . ARG A 1 190 ? 7.172 -4.953 -18.058 1.00 90.19 190 ARG A N 1
ATOM 1446 C CA . ARG A 1 190 ? 8.521 -5.219 -18.579 1.00 90.19 190 ARG A CA 1
ATOM 1447 C C . ARG A 1 190 ? 9.424 -3.998 -18.466 1.00 90.19 190 ARG A C 1
ATOM 1449 O O . ARG A 1 190 ? 10.573 -4.164 -18.092 1.00 90.19 190 ARG A O 1
ATOM 1456 N N . ARG A 1 191 ? 8.917 -2.790 -18.739 1.00 90.50 191 ARG A N 1
ATOM 1457 C CA . ARG A 1 191 ? 9.692 -1.556 -18.540 1.00 90.50 191 ARG A CA 1
ATOM 1458 C C . ARG A 1 191 ? 10.070 -1.356 -17.080 1.00 90.50 191 ARG A C 1
ATOM 1460 O O . ARG A 1 191 ? 11.224 -1.067 -16.811 1.00 90.50 191 ARG A O 1
ATOM 1467 N N . VAL A 1 192 ? 9.152 -1.563 -16.141 1.00 90.69 192 VAL A N 1
ATOM 1468 C CA . VAL A 1 192 ? 9.480 -1.474 -14.709 1.00 90.69 192 VAL A CA 1
ATOM 1469 C C . VAL A 1 192 ? 10.572 -2.480 -14.330 1.00 90.69 192 VAL A C 1
ATOM 1471 O O . VAL A 1 192 ? 11.548 -2.103 -13.698 1.00 90.69 192 VAL A O 1
ATOM 1474 N N . LEU A 1 193 ? 10.441 -3.730 -14.776 1.00 87.69 193 LEU A N 1
ATOM 1475 C CA . LEU A 1 193 ? 11.327 -4.843 -14.413 1.00 87.69 193 LEU A CA 1
ATOM 1476 C C . LEU A 1 193 ? 12.672 -4.879 -15.161 1.00 87.69 193 LEU A C 1
ATOM 1478 O O . LEU A 1 193 ? 13.479 -5.767 -14.903 1.00 87.69 193 LEU A O 1
ATOM 1482 N N . GLN A 1 194 ? 12.911 -3.981 -16.117 1.00 81.69 194 GLN A N 1
ATOM 1483 C CA . GLN A 1 194 ? 14.184 -3.925 -16.838 1.00 81.69 194 GLN A CA 1
ATOM 1484 C C . GLN A 1 194 ? 15.315 -3.526 -15.878 1.00 81.69 194 GLN A C 1
ATOM 1486 O O . GLN A 1 194 ? 15.455 -2.365 -15.524 1.00 81.69 194 GLN A O 1
ATOM 1491 N N . ASN A 1 195 ? 16.140 -4.473 -15.448 1.00 64.94 195 ASN A N 1
ATOM 1492 C CA . ASN A 1 195 ? 17.319 -4.165 -14.644 1.00 64.94 195 ASN A CA 1
ATOM 1493 C C . ASN A 1 195 ? 18.490 -3.790 -15.563 1.00 64.94 195 ASN A C 1
ATOM 1495 O O . ASN A 1 195 ? 19.226 -4.660 -16.017 1.00 64.94 195 ASN A O 1
ATOM 1499 N N . ASP A 1 196 ? 18.672 -2.492 -15.813 1.00 56.84 196 ASP A N 1
ATOM 1500 C CA . ASP A 1 196 ? 19.900 -1.944 -16.406 1.00 56.84 196 ASP A CA 1
ATOM 1501 C C . ASP A 1 196 ? 20.870 -1.547 -15.283 1.00 56.84 196 ASP A C 1
ATOM 1503 O O . ASP A 1 196 ? 21.209 -0.379 -15.110 1.00 56.84 196 ASP A O 1
ATOM 1507 N N . VAL A 1 197 ? 21.287 -2.507 -14.455 1.00 51.47 197 VAL A N 1
ATOM 1508 C CA . VAL A 1 197 ? 22.465 -2.282 -13.608 1.00 51.47 197 VAL A CA 1
ATOM 1509 C C . VAL A 1 197 ? 23.674 -2.603 -14.477 1.00 51.47 197 VAL A C 1
ATOM 1511 O O . VAL A 1 197 ? 23.802 -3.722 -14.979 1.00 51.47 197 VAL A O 1
ATOM 1514 N N . ALA A 1 198 ? 24.522 -1.601 -14.711 1.00 41.03 198 ALA A N 1
ATOM 1515 C CA . ALA A 1 198 ? 25.765 -1.733 -15.462 1.00 41.03 198 ALA A CA 1
ATOM 1516 C C . ALA A 1 198 ? 26.596 -2.899 -14.893 1.00 41.03 198 ALA A C 1
ATOM 1518 O O . ALA A 1 198 ? 27.194 -2.771 -13.830 1.00 41.03 198 ALA A O 1
ATOM 1519 N N . GLY A 1 199 ? 26.587 -4.053 -15.569 1.00 41.97 199 GLY A N 1
ATOM 1520 C CA . GLY A 1 199 ? 27.346 -5.230 -15.128 1.00 41.97 199 GLY A CA 1
ATOM 1521 C C . GLY A 1 199 ? 26.770 -6.599 -15.490 1.00 41.97 199 GLY A C 1
ATOM 1522 O O . GLY A 1 199 ? 27.518 -7.569 -15.482 1.00 41.97 199 GLY A O 1
ATOM 1523 N N . GLY A 1 200 ? 25.495 -6.714 -15.866 1.00 39.78 200 GLY A N 1
ATOM 1524 C CA . GLY A 1 200 ? 24.949 -7.989 -16.342 1.00 39.78 200 GLY A CA 1
ATOM 1525 C C . GLY A 1 200 ? 23.461 -8.140 -16.069 1.00 39.78 200 GLY A C 1
ATOM 1526 O O . GLY A 1 200 ? 22.956 -7.713 -15.033 1.00 39.78 200 GLY A O 1
ATOM 1527 N N . ARG A 1 201 ? 22.749 -8.761 -17.014 1.00 41.91 201 ARG A N 1
ATOM 1528 C CA . ARG A 1 201 ? 21.362 -9.188 -16.822 1.00 41.91 201 ARG A CA 1
ATOM 1529 C C . ARG A 1 201 ? 21.334 -10.284 -15.762 1.00 41.91 201 ARG A C 1
ATOM 1531 O O . ARG A 1 201 ? 21.452 -11.456 -16.094 1.00 41.91 201 ARG A O 1
ATOM 1538 N N . ASN A 1 202 ? 21.151 -9.915 -14.503 1.00 47.75 202 ASN A N 1
ATOM 1539 C CA . ASN A 1 202 ? 20.694 -10.878 -13.515 1.00 47.75 202 ASN A CA 1
ATOM 1540 C C . ASN A 1 202 ? 19.189 -11.062 -13.724 1.00 47.75 202 ASN A C 1
ATOM 1542 O O . ASN A 1 202 ? 18.378 -10.388 -13.091 1.00 47.75 202 ASN A O 1
ATOM 1546 N N . GLU A 1 203 ? 18.824 -11.977 -14.628 1.00 53.22 203 GLU A N 1
ATOM 1547 C CA . GLU A 1 203 ? 17.468 -12.549 -14.671 1.00 53.22 203 GLU A CA 1
ATOM 1548 C C . GLU A 1 203 ? 17.113 -13.242 -13.332 1.00 53.22 203 GLU A C 1
ATOM 1550 O O . GLU A 1 203 ? 15.934 -13.430 -13.039 1.00 53.22 203 GLU A O 1
ATOM 1555 N N . ASP A 1 204 ? 18.122 -13.487 -12.482 1.00 59.44 204 ASP A N 1
ATOM 1556 C CA . ASP A 1 204 ? 18.032 -14.134 -11.167 1.00 59.44 204 ASP A CA 1
ATOM 1557 C C . ASP A 1 204 ? 18.116 -13.173 -9.955 1.00 59.44 204 ASP A C 1
ATOM 1559 O O . ASP A 1 204 ? 18.128 -13.618 -8.808 1.00 59.44 204 ASP A O 1
ATOM 1563 N N . GLY A 1 205 ? 18.204 -11.853 -10.168 1.00 66.38 205 GLY A N 1
ATOM 1564 C CA . GLY A 1 205 ? 18.297 -10.868 -9.076 1.00 66.38 205 GLY A CA 1
ATOM 1565 C C . GLY A 1 205 ? 16.952 -10.585 -8.385 1.00 66.38 205 GLY A C 1
ATOM 1566 O O . GLY A 1 205 ? 15.894 -10.854 -8.964 1.00 66.38 205 GLY A O 1
ATOM 1567 N N . PRO A 1 206 ? 16.945 -10.002 -7.165 1.00 80.62 206 PRO A N 1
ATOM 1568 C CA . PRO A 1 206 ? 15.700 -9.572 -6.540 1.00 80.62 206 PRO A CA 1
ATOM 1569 C C . PRO A 1 206 ? 14.965 -8.555 -7.435 1.00 80.62 206 PRO A C 1
ATOM 1571 O O . PRO A 1 206 ? 15.604 -7.760 -8.133 1.00 80.62 206 PRO A O 1
ATOM 1574 N N . PRO A 1 207 ? 13.619 -8.563 -7.438 1.00 87.56 207 PRO A N 1
ATOM 1575 C CA . PRO A 1 207 ? 12.843 -7.558 -8.156 1.00 87.56 207 PRO A CA 1
ATOM 1576 C C . PRO A 1 207 ? 13.174 -6.151 -7.633 1.00 87.56 207 PRO A C 1
ATOM 1578 O O . PRO A 1 207 ? 13.382 -6.000 -6.430 1.00 87.56 207 PRO A O 1
ATOM 1581 N N . PRO A 1 208 ? 13.167 -5.113 -8.488 1.00 92.62 208 PRO A N 1
ATOM 1582 C CA . PRO A 1 208 ? 13.449 -3.758 -8.033 1.00 92.62 208 PRO A CA 1
ATOM 1583 C C . PRO A 1 208 ? 12.374 -3.243 -7.071 1.00 92.62 208 PRO A C 1
ATOM 1585 O O . PRO A 1 208 ? 11.220 -3.679 -7.105 1.00 92.62 208 PRO A O 1
ATOM 1588 N N . ILE A 1 209 ? 12.736 -2.254 -6.258 1.00 95.62 209 ILE A N 1
ATOM 1589 C CA . ILE A 1 209 ? 11.780 -1.406 -5.546 1.00 95.62 209 ILE A CA 1
ATOM 1590 C C . ILE A 1 209 ? 11.456 -0.211 -6.445 1.00 95.62 209 ILE A C 1
ATOM 1592 O O . ILE A 1 209 ? 12.346 0.522 -6.886 1.00 95.62 209 ILE A O 1
ATOM 1596 N N . VAL A 1 210 ? 10.171 -0.013 -6.729 1.00 97.56 210 VAL A N 1
ATOM 1597 C CA . VAL A 1 210 ? 9.693 1.137 -7.502 1.00 97.56 210 VAL A CA 1
ATOM 1598 C C . VAL A 1 210 ? 9.417 2.292 -6.558 1.00 97.56 210 VAL A C 1
ATOM 1600 O O . VAL A 1 210 ? 8.622 2.140 -5.636 1.00 97.56 210 VAL A O 1
ATOM 1603 N N . VAL A 1 211 ? 10.021 3.449 -6.816 1.00 98.19 211 VAL A N 1
ATOM 1604 C CA . VAL A 1 211 ? 9.777 4.686 -6.064 1.00 98.19 211 VAL A CA 1
ATOM 1605 C C . VAL A 1 211 ? 9.148 5.712 -6.994 1.00 98.19 211 VAL A C 1
ATOM 1607 O O . VAL A 1 211 ? 9.663 5.965 -8.079 1.00 98.19 211 VAL A O 1
ATOM 1610 N N . CYS A 1 212 ? 8.022 6.294 -6.598 1.00 98.38 212 CYS A N 1
ATOM 1611 C CA . CYS A 1 212 ? 7.269 7.251 -7.415 1.00 98.38 212 CYS A CA 1
ATOM 1612 C C . CYS A 1 212 ? 6.610 8.329 -6.542 1.00 98.38 212 CYS A C 1
ATOM 1614 O O . CYS A 1 212 ? 6.696 8.282 -5.315 1.00 98.38 212 CYS A O 1
ATOM 1616 N N . SER A 1 213 ? 5.962 9.322 -7.147 1.00 97.94 213 SER A N 1
ATOM 1617 C CA . SER A 1 213 ? 5.217 10.324 -6.385 1.00 97.94 213 SER A CA 1
ATOM 1618 C C . SER A 1 213 ? 4.060 9.693 -5.590 1.00 97.94 213 SER A C 1
ATOM 1620 O O . SER A 1 213 ? 3.483 8.684 -6.020 1.00 97.94 213 SER A O 1
ATOM 1622 N N . PRO A 1 214 ? 3.637 10.304 -4.464 1.00 97.06 214 PRO A N 1
ATOM 1623 C CA . PRO A 1 214 ? 2.483 9.840 -3.682 1.00 97.06 214 PRO A CA 1
ATOM 1624 C C . PRO A 1 214 ? 1.224 9.627 -4.523 1.00 97.06 214 PRO A C 1
ATOM 1626 O O . PRO A 1 214 ? 0.494 8.650 -4.356 1.00 97.06 214 PRO A O 1
ATOM 1629 N N . ARG A 1 215 ? 1.004 10.510 -5.504 1.00 95.69 215 ARG A N 1
ATOM 1630 C CA . ARG A 1 215 ? -0.138 10.438 -6.416 1.00 95.69 215 ARG A CA 1
ATOM 1631 C C . ARG A 1 215 ? -0.056 9.238 -7.362 1.00 95.69 215 ARG A C 1
ATOM 1633 O O . ARG A 1 215 ? -1.080 8.614 -7.629 1.00 95.69 215 ARG A O 1
ATOM 1640 N N . ALA A 1 216 ? 1.129 8.915 -7.878 1.00 97.12 216 ALA A N 1
ATOM 1641 C CA . ALA A 1 216 ? 1.326 7.819 -8.826 1.00 97.12 216 ALA A CA 1
ATOM 1642 C C . ALA A 1 216 ? 1.377 6.435 -8.153 1.00 97.12 216 ALA A C 1
ATOM 1644 O O . ALA A 1 216 ? 1.030 5.429 -8.782 1.00 97.12 216 ALA A O 1
ATOM 1645 N N . ARG A 1 217 ? 1.753 6.367 -6.871 1.00 97.62 217 ARG A N 1
ATOM 1646 C CA . ARG A 1 217 ? 1.977 5.115 -6.131 1.00 97.62 217 ARG A CA 1
ATOM 1647 C C . ARG A 1 217 ? 0.814 4.116 -6.182 1.00 97.62 217 ARG A C 1
ATOM 1649 O O . ARG A 1 217 ? 1.073 2.968 -6.550 1.00 97.62 217 ARG A O 1
ATOM 1656 N N . PRO A 1 218 ? -0.461 4.484 -5.938 1.00 95.69 218 PRO A N 1
ATOM 1657 C CA . PRO A 1 218 ? -1.577 3.534 -6.038 1.00 95.69 218 PRO A CA 1
ATOM 1658 C C . PRO A 1 218 ? -1.747 2.931 -7.436 1.00 95.69 218 PRO A C 1
ATOM 1660 O O . PRO A 1 218 ? -2.115 1.768 -7.595 1.00 95.69 218 PRO A O 1
ATOM 1663 N N . VAL A 1 219 ? -1.444 3.715 -8.469 1.00 96.56 219 VAL A N 1
ATOM 1664 C CA . VAL A 1 219 ? -1.569 3.316 -9.872 1.00 96.56 219 VAL A CA 1
ATOM 1665 C C . VAL A 1 219 ? -0.432 2.362 -10.258 1.00 96.56 219 VAL A C 1
ATOM 1667 O O . VAL A 1 219 ? -0.691 1.336 -10.892 1.00 96.56 219 VAL A O 1
ATOM 1670 N N . PHE A 1 220 ? 0.802 2.619 -9.813 1.00 97.12 220 PHE A N 1
ATOM 1671 C CA . PHE A 1 220 ? 1.918 1.682 -9.984 1.00 97.12 220 PHE A CA 1
ATOM 1672 C C . PHE A 1 220 ? 1.733 0.392 -9.179 1.00 97.12 220 PHE A C 1
ATOM 1674 O O . PHE A 1 220 ? 1.954 -0.697 -9.714 1.00 97.12 220 PHE A O 1
ATOM 1681 N N . ALA A 1 221 ? 1.247 0.480 -7.939 1.00 95.94 221 ALA A N 1
ATOM 1682 C CA . ALA A 1 221 ? 0.909 -0.695 -7.141 1.00 95.94 221 ALA A CA 1
ATOM 1683 C C . ALA A 1 221 ? -0.136 -1.562 -7.855 1.00 95.94 221 ALA A C 1
ATOM 1685 O O . ALA A 1 221 ? 0.045 -2.770 -7.984 1.00 95.94 221 ALA A O 1
ATOM 1686 N N . LEU A 1 222 ? -1.176 -0.955 -8.432 1.00 94.62 222 LEU A N 1
ATOM 1687 C CA . LEU A 1 222 ? -2.194 -1.669 -9.203 1.00 94.62 222 LEU A CA 1
ATOM 1688 C C . LEU A 1 222 ? -1.670 -2.247 -10.532 1.00 94.62 222 LEU A C 1
ATOM 1690 O O . LEU A 1 222 ? -2.115 -3.313 -10.975 1.00 94.62 222 LEU A O 1
ATOM 1694 N N . LEU A 1 223 ? -0.723 -1.567 -11.182 1.00 95.62 223 LEU A N 1
ATOM 1695 C CA . LEU A 1 223 ? -0.041 -2.074 -12.374 1.00 95.62 223 LEU A CA 1
ATOM 1696 C C . LEU A 1 223 ? 0.722 -3.362 -12.042 1.00 95.62 223 LEU A C 1
ATOM 1698 O O . LEU A 1 223 ? 0.644 -4.336 -12.798 1.00 95.62 223 LEU A O 1
ATOM 1702 N N . LEU A 1 224 ? 1.426 -3.375 -10.912 1.00 94.44 224 LEU A N 1
ATOM 1703 C CA . LEU A 1 224 ? 2.350 -4.431 -10.491 1.00 94.44 224 LEU A CA 1
ATOM 1704 C C . LEU A 1 224 ? 1.692 -5.500 -9.604 1.00 94.44 224 LEU A C 1
ATOM 1706 O O . LEU A 1 224 ? 2.250 -6.582 -9.412 1.00 94.44 224 LEU A O 1
ATOM 1710 N N . ALA A 1 225 ? 0.465 -5.250 -9.144 1.00 89.50 225 ALA A N 1
ATOM 1711 C CA . ALA A 1 225 ? -0.314 -6.164 -8.324 1.00 89.50 225 ALA A CA 1
ATOM 1712 C C . ALA A 1 225 ? -0.418 -7.557 -8.958 1.00 89.50 225 ALA A C 1
ATOM 1714 O O . ALA A 1 225 ? -0.631 -7.713 -10.168 1.00 89.50 225 ALA A O 1
ATOM 1715 N N . ARG A 1 226 ? -0.292 -8.589 -8.114 1.00 79.94 226 ARG A N 1
ATOM 1716 C CA . ARG A 1 226 ? -0.371 -10.012 -8.494 1.00 79.94 226 ARG A CA 1
ATOM 1717 C C . ARG A 1 226 ? 0.651 -10.448 -9.560 1.00 79.94 226 ARG A C 1
ATOM 1719 O O . ARG A 1 226 ? 0.502 -11.526 -10.128 1.00 79.94 226 ARG A O 1
ATOM 1726 N N . GLY A 1 227 ? 1.666 -9.629 -9.847 1.00 81.00 227 GLY A N 1
ATOM 1727 C CA . GLY A 1 227 ? 2.814 -10.021 -10.658 1.00 81.00 227 GLY A CA 1
ATOM 1728 C C . GLY A 1 227 ? 3.706 -11.031 -9.934 1.00 81.00 227 GLY A C 1
ATOM 1729 O O . GLY A 1 227 ? 3.726 -11.097 -8.703 1.00 81.00 227 GLY A O 1
ATOM 1730 N N . THR A 1 228 ? 4.433 -11.825 -10.715 1.00 79.12 228 THR A N 1
ATOM 1731 C CA . THR A 1 228 ? 5.520 -12.684 -10.237 1.00 79.12 228 THR A CA 1
ATOM 1732 C C . THR A 1 228 ? 6.786 -12.340 -11.027 1.00 79.12 228 THR A C 1
ATOM 1734 O O . THR A 1 228 ? 6.743 -12.471 -12.253 1.00 79.12 228 THR A O 1
ATOM 1737 N N . PRO A 1 229 ? 7.879 -11.915 -10.368 1.00 82.06 229 PRO A N 1
ATOM 1738 C CA . PRO A 1 229 ? 8.000 -11.659 -8.926 1.00 82.06 229 PRO A CA 1
ATOM 1739 C C . PRO A 1 229 ? 7.113 -10.492 -8.444 1.00 82.06 229 PRO A C 1
ATOM 1741 O O . PRO A 1 229 ? 6.606 -9.707 -9.246 1.00 82.06 229 PRO A O 1
ATOM 1744 N N . HIS A 1 230 ? 6.879 -10.409 -7.131 1.00 88.44 230 HIS A N 1
ATOM 1745 C CA . HIS A 1 230 ? 6.209 -9.246 -6.544 1.00 88.44 230 HIS A CA 1
ATOM 1746 C C . HIS A 1 230 ? 7.170 -8.064 -6.516 1.00 88.44 230 HIS A C 1
ATOM 1748 O O . HIS A 1 230 ? 8.326 -8.227 -6.149 1.00 88.44 230 HIS A O 1
ATOM 1754 N N . VAL A 1 231 ? 6.666 -6.892 -6.882 1.00 92.56 231 VAL A N 1
ATOM 1755 C CA . VAL A 1 231 ? 7.432 -5.650 -6.934 1.00 92.56 231 VAL A CA 1
ATOM 1756 C C . VAL A 1 231 ? 6.874 -4.716 -5.872 1.00 92.56 231 VAL A C 1
ATOM 1758 O O . VAL A 1 231 ? 5.687 -4.379 -5.915 1.00 92.56 231 VAL A O 1
ATOM 1761 N N . THR A 1 232 ? 7.727 -4.315 -4.932 1.00 95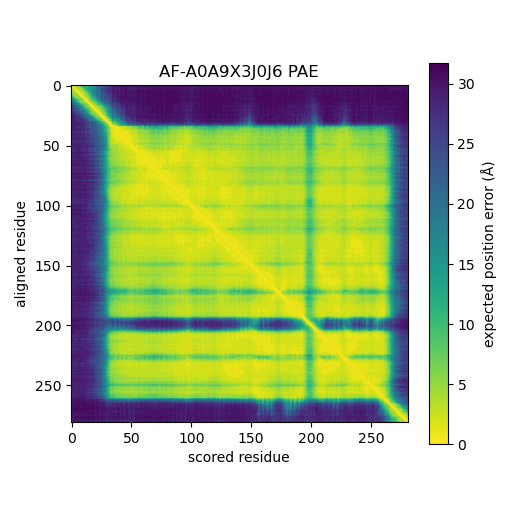.38 232 THR A N 1
ATOM 1762 C CA . THR A 1 232 ? 7.393 -3.310 -3.921 1.00 95.38 232 THR A CA 1
ATOM 1763 C C . THR A 1 232 ? 7.271 -1.949 -4.598 1.00 95.38 232 THR A C 1
ATOM 1765 O O . THR A 1 232 ? 8.132 -1.569 -5.391 1.00 95.38 232 THR A O 1
ATOM 1768 N N . VAL A 1 233 ? 6.214 -1.207 -4.272 1.00 97.69 233 VAL A N 1
ATOM 1769 C CA . VAL A 1 233 ? 6.018 0.170 -4.738 1.00 97.69 233 VAL A CA 1
ATOM 1770 C C . VAL A 1 233 ? 5.945 1.087 -3.529 1.00 97.69 233 VAL A C 1
ATOM 1772 O O . VAL A 1 233 ? 5.040 0.934 -2.708 1.00 97.69 233 VAL A O 1
ATOM 1775 N N . LEU A 1 234 ? 6.883 2.025 -3.455 1.00 98.25 234 LEU A N 1
ATOM 1776 C CA . LEU A 1 234 ? 6.968 3.060 -2.436 1.00 98.25 234 LEU A CA 1
ATOM 1777 C C . LEU A 1 234 ? 6.665 4.436 -3.040 1.00 98.25 234 LEU A C 1
ATOM 1779 O O . LEU A 1 234 ? 6.945 4.691 -4.218 1.00 98.25 234 LEU A O 1
ATOM 1783 N N . SER A 1 235 ? 6.101 5.332 -2.239 1.00 98.44 235 SER A N 1
ATOM 1784 C CA . SER A 1 235 ? 6.100 6.758 -2.543 1.00 98.44 235 SER A CA 1
ATOM 1785 C C . SER A 1 235 ? 7.374 7.422 -2.016 1.00 98.44 235 SER A C 1
ATOM 1787 O O . SER A 1 235 ? 8.020 6.925 -1.093 1.00 98.44 235 SER A O 1
ATOM 1789 N N . THR A 1 236 ? 7.742 8.570 -2.582 1.00 98.19 236 THR A N 1
ATOM 1790 C CA . THR A 1 236 ? 8.820 9.399 -2.019 1.00 98.19 236 THR A CA 1
ATOM 1791 C C . THR A 1 236 ? 8.510 9.841 -0.588 1.00 98.19 236 THR A C 1
ATOM 1793 O O . THR A 1 236 ? 9.422 9.901 0.226 1.00 98.19 236 THR A O 1
ATOM 1796 N N . VAL A 1 237 ? 7.233 10.084 -0.264 1.00 98.06 237 VAL A N 1
ATOM 1797 C CA . VAL A 1 237 ? 6.797 10.453 1.093 1.00 98.06 237 VAL A CA 1
ATOM 1798 C C . VAL A 1 237 ? 6.960 9.287 2.063 1.00 98.06 237 VAL A C 1
ATOM 1800 O O . VAL A 1 237 ? 7.445 9.498 3.161 1.00 98.06 237 VAL A O 1
ATOM 1803 N N . GLU A 1 238 ? 6.657 8.048 1.667 1.00 98.56 238 GLU A N 1
ATOM 1804 C CA . GLU A 1 238 ? 6.884 6.877 2.530 1.00 98.56 238 GLU A CA 1
ATOM 1805 C C . GLU A 1 238 ? 8.369 6.715 2.898 1.00 98.56 238 GLU A C 1
ATOM 1807 O O . GLU A 1 238 ? 8.687 6.356 4.026 1.00 98.56 238 GLU A O 1
ATOM 1812 N N . LEU A 1 239 ? 9.291 7.008 1.975 1.00 98.19 239 LEU A N 1
ATOM 1813 C CA . LEU A 1 239 ? 10.725 7.007 2.287 1.00 98.19 239 LEU A CA 1
ATOM 1814 C C . LEU A 1 239 ? 11.106 8.143 3.238 1.00 98.19 239 LEU A C 1
ATOM 1816 O O . LEU A 1 239 ? 11.840 7.905 4.188 1.00 98.19 239 LEU A O 1
ATOM 1820 N N . GLN A 1 240 ? 10.583 9.348 3.006 1.00 97.62 240 GLN A N 1
ATOM 1821 C CA . GLN A 1 240 ? 10.840 10.512 3.856 1.00 97.62 240 GLN A CA 1
ATOM 1822 C C . GLN A 1 240 ? 10.314 10.314 5.280 1.00 97.62 240 GLN A C 1
ATOM 1824 O O . GLN A 1 240 ? 11.032 10.592 6.233 1.00 97.62 240 GLN A O 1
ATOM 1829 N N . GLU A 1 241 ? 9.098 9.789 5.425 1.00 97.44 241 GLU A N 1
ATOM 1830 C CA . GLU A 1 241 ? 8.492 9.462 6.719 1.00 97.44 241 GLU A CA 1
ATOM 1831 C C . GLU A 1 241 ? 9.268 8.357 7.442 1.00 97.44 241 GLU A C 1
ATOM 1833 O O . GLU A 1 241 ? 9.376 8.370 8.661 1.00 97.44 241 GLU A O 1
ATOM 1838 N N . ALA A 1 242 ? 9.867 7.425 6.699 1.00 97.38 242 ALA A N 1
ATOM 1839 C CA . ALA A 1 242 ? 10.787 6.437 7.250 1.00 97.38 242 ALA A CA 1
ATOM 1840 C C . ALA A 1 242 ? 12.220 6.970 7.451 1.00 97.38 242 ALA A C 1
ATOM 1842 O O . ALA A 1 242 ? 13.101 6.182 7.785 1.00 97.38 242 ALA A O 1
ATOM 1843 N N . GLU A 1 243 ? 12.481 8.261 7.232 1.00 97.69 243 GLU A N 1
ATOM 1844 C CA . GLU A 1 243 ? 13.811 8.878 7.344 1.00 97.69 243 GLU A CA 1
ATOM 1845 C C . GLU A 1 243 ? 14.878 8.206 6.454 1.00 97.69 243 GLU A C 1
ATOM 1847 O O . GLU A 1 243 ? 16.062 8.136 6.787 1.00 97.69 243 GLU A O 1
ATOM 1852 N N . LEU A 1 244 ? 14.463 7.695 5.293 1.00 96.88 244 LEU A N 1
ATOM 1853 C CA . LEU A 1 244 ? 15.344 7.101 4.293 1.00 96.88 244 LEU A CA 1
ATOM 1854 C C . LEU A 1 244 ? 15.596 8.069 3.133 1.00 96.88 244 LEU A C 1
ATOM 1856 O O . LEU A 1 244 ? 14.684 8.781 2.699 1.00 96.88 244 LEU A O 1
ATOM 1860 N N . PRO A 1 245 ? 16.816 8.070 2.567 1.00 96.75 245 PRO A N 1
ATOM 1861 C CA . PRO A 1 245 ? 17.115 8.911 1.424 1.00 96.75 245 PRO A CA 1
ATOM 1862 C C . PRO A 1 24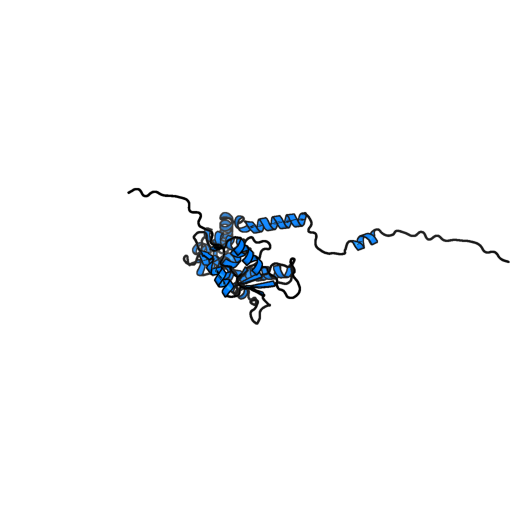5 ? 16.321 8.453 0.197 1.00 96.75 245 PRO A C 1
ATOM 1864 O O . PRO A 1 245 ? 16.167 7.257 -0.064 1.00 96.75 245 PRO A O 1
ATOM 1867 N N . VAL A 1 246 ? 15.840 9.414 -0.588 1.00 97.25 246 VAL A N 1
ATOM 1868 C CA . VAL A 1 246 ? 15.070 9.135 -1.802 1.00 97.25 246 VAL A CA 1
ATOM 1869 C C . VAL A 1 246 ? 16.029 8.741 -2.936 1.00 97.25 246 VAL A C 1
ATOM 1871 O O . VAL A 1 246 ? 16.891 9.536 -3.308 1.00 97.25 246 VAL A O 1
ATOM 1874 N N . PRO A 1 247 ? 15.907 7.539 -3.530 1.00 96.31 247 PRO A N 1
ATOM 1875 C CA . PRO A 1 247 ? 16.791 7.112 -4.610 1.00 96.31 247 PRO A CA 1
ATOM 1876 C C . PRO A 1 247 ? 16.774 8.071 -5.804 1.00 96.31 247 PRO A C 1
ATOM 1878 O O . PRO A 1 247 ? 15.708 8.481 -6.251 1.00 96.31 247 PRO A O 1
ATOM 1881 N N . GLY A 1 248 ? 17.931 8.401 -6.369 1.00 93.31 248 GLY A N 1
ATOM 1882 C CA . GLY A 1 248 ? 18.070 9.322 -7.503 1.00 93.31 248 GLY A CA 1
ATOM 1883 C C . GLY A 1 248 ? 18.012 10.815 -7.156 1.00 93.31 248 GLY A C 1
ATOM 1884 O O . GLY A 1 248 ? 18.229 11.623 -8.056 1.00 93.31 248 GLY A O 1
ATOM 1885 N N . ASP A 1 249 ? 17.753 11.181 -5.898 1.00 94.50 249 ASP A N 1
ATOM 1886 C CA . ASP A 1 249 ? 18.009 12.537 -5.399 1.00 94.50 249 ASP A CA 1
ATOM 1887 C C . ASP A 1 249 ? 19.522 12.699 -5.096 1.00 94.50 249 ASP A C 1
ATOM 1889 O O . ASP A 1 249 ? 20.216 11.684 -4.981 1.00 94.50 249 ASP A O 1
ATOM 1893 N N . PRO A 1 250 ? 20.073 13.928 -4.978 1.00 92.25 250 PRO A N 1
ATOM 1894 C CA . PRO A 1 250 ? 21.523 14.155 -4.864 1.00 92.25 250 PRO A CA 1
ATOM 1895 C C . PRO A 1 250 ? 22.228 13.382 -3.740 1.00 92.25 250 PRO A C 1
ATOM 1897 O O . PRO A 1 250 ? 23.342 12.904 -3.941 1.00 92.25 250 PRO A O 1
ATOM 1900 N N . ASP A 1 251 ? 21.560 13.218 -2.597 1.00 91.31 251 ASP A N 1
ATOM 1901 C CA . ASP A 1 251 ? 22.080 12.504 -1.422 1.00 91.31 251 ASP A CA 1
ATOM 1902 C C . ASP A 1 251 ? 21.572 11.050 -1.331 1.00 91.31 251 ASP A C 1
ATOM 1904 O O . ASP A 1 251 ? 21.771 10.362 -0.328 1.00 91.31 251 ASP A O 1
ATOM 1908 N N . GLY A 1 252 ? 20.865 10.577 -2.362 1.00 94.19 252 GLY A N 1
ATOM 1909 C CA . GLY A 1 252 ? 20.227 9.268 -2.391 1.00 94.19 252 GLY A CA 1
ATOM 1910 C C . GLY A 1 252 ? 21.013 8.183 -3.121 1.00 94.19 252 GLY A C 1
ATOM 1911 O O . GLY A 1 252 ? 21.923 8.463 -3.903 1.00 94.19 252 GLY A O 1
ATOM 1912 N N . PRO A 1 253 ? 20.651 6.902 -2.911 1.00 94.62 253 PRO A N 1
ATOM 1913 C CA . PRO A 1 253 ? 21.227 5.812 -3.686 1.00 94.62 253 PRO A CA 1
ATOM 1914 C C . PRO A 1 253 ? 20.870 5.964 -5.174 1.00 94.62 253 PRO A C 1
ATOM 1916 O O . PRO A 1 253 ? 19.833 6.546 -5.508 1.00 94.62 253 PRO A O 1
ATOM 1919 N N . PRO A 1 254 ? 21.678 5.415 -6.095 1.00 93.88 254 PRO A N 1
ATOM 1920 C CA . PRO A 1 254 ? 21.379 5.496 -7.516 1.00 93.88 254 PRO A CA 1
ATOM 1921 C C . PRO A 1 254 ? 20.048 4.806 -7.834 1.00 93.88 254 PRO A C 1
ATOM 1923 O O . PRO A 1 254 ? 19.746 3.724 -7.326 1.00 93.88 254 PRO A O 1
ATOM 1926 N N . ALA A 1 255 ? 19.270 5.424 -8.720 1.00 94.00 255 ALA A N 1
ATOM 1927 C CA . ALA A 1 255 ? 18.036 4.860 -9.242 1.00 94.00 255 ALA A CA 1
ATOM 1928 C C . ALA A 1 255 ? 18.075 4.801 -10.765 1.00 94.00 255 ALA A C 1
ATOM 1930 O O . ALA A 1 255 ? 18.546 5.723 -11.434 1.00 94.00 255 ALA A O 1
ATOM 1931 N N . ARG A 1 256 ? 17.522 3.725 -11.319 1.00 93.31 256 ARG A N 1
ATOM 1932 C CA . ARG A 1 256 ? 17.259 3.630 -12.748 1.00 93.31 256 ARG A CA 1
ATOM 1933 C C . ARG A 1 256 ? 15.994 4.412 -13.075 1.00 93.31 256 ARG A C 1
ATOM 1935 O O . ARG A 1 256 ? 14.920 4.101 -12.563 1.00 93.31 256 ARG A O 1
ATOM 1942 N N . TRP A 1 257 ? 16.106 5.356 -13.995 1.00 93.88 257 TRP A N 1
ATOM 1943 C CA . TRP A 1 257 ? 14.961 6.085 -14.522 1.00 93.88 257 TRP A CA 1
ATOM 1944 C C . TRP A 1 257 ? 14.360 5.359 -15.725 1.00 93.88 257 TRP A C 1
ATOM 1946 O O . TRP A 1 257 ? 15.090 4.792 -16.540 1.00 93.88 257 TRP A O 1
ATOM 1956 N N . PHE A 1 258 ? 13.033 5.356 -15.850 1.00 93.06 258 PHE A N 1
ATOM 1957 C CA . PHE A 1 258 ? 12.369 4.793 -17.024 1.00 93.06 258 PHE A CA 1
ATOM 1958 C C . PHE A 1 258 ? 11.231 5.669 -17.543 1.00 93.06 258 PHE A C 1
ATOM 1960 O O . PHE A 1 258 ? 10.501 6.316 -16.789 1.00 93.06 258 PHE A O 1
ATOM 1967 N N . GLU A 1 259 ? 11.073 5.633 -18.860 1.00 93.69 259 GLU A N 1
ATOM 1968 C CA . GLU A 1 259 ? 10.040 6.349 -19.598 1.00 93.69 259 GLU A CA 1
ATOM 1969 C C . GLU A 1 259 ? 8.786 5.494 -19.808 1.00 93.69 259 GLU A C 1
ATOM 1971 O O . GLU A 1 259 ? 8.810 4.257 -19.730 1.00 93.69 259 GLU A O 1
ATOM 1976 N N . ALA A 1 260 ? 7.673 6.155 -20.131 1.00 91.62 260 ALA A N 1
ATOM 1977 C CA . ALA A 1 260 ? 6.474 5.462 -20.573 1.00 91.62 260 ALA A CA 1
ATOM 1978 C C . ALA A 1 260 ? 6.789 4.611 -21.818 1.00 91.62 260 ALA A C 1
ATOM 1980 O O . ALA A 1 260 ? 7.520 5.051 -22.707 1.00 91.62 260 ALA A O 1
ATOM 1981 N N . PRO A 1 261 ? 6.210 3.407 -21.958 1.00 89.31 261 PRO A N 1
ATOM 1982 C CA . PRO A 1 261 ? 6.309 2.689 -23.213 1.00 89.31 261 PRO A CA 1
ATOM 1983 C C . PRO A 1 261 ? 5.685 3.507 -24.346 1.00 89.31 261 PRO A C 1
ATOM 1985 O O . PRO A 1 261 ? 4.533 3.934 -24.233 1.00 89.31 261 PRO A O 1
ATOM 1988 N N . VAL A 1 262 ? 6.418 3.653 -25.453 1.00 83.38 262 VAL A N 1
ATOM 1989 C CA . VAL A 1 262 ? 5.897 4.244 -26.691 1.00 83.38 262 VAL A CA 1
ATOM 1990 C C . VAL A 1 262 ? 4.642 3.479 -27.107 1.00 83.38 262 VAL A C 1
ATOM 1992 O O . VAL A 1 262 ? 4.684 2.278 -27.385 1.00 83.38 262 VAL A O 1
ATOM 1995 N N . GLN A 1 263 ? 3.502 4.166 -27.113 1.00 68.50 263 GLN A N 1
ATOM 1996 C CA . GLN A 1 263 ? 2.253 3.598 -27.599 1.00 68.50 263 GLN A CA 1
ATOM 1997 C C . GLN A 1 263 ? 2.195 3.839 -29.100 1.00 68.50 263 GLN A C 1
ATOM 1999 O O . GLN A 1 263 ? 1.967 4.959 -29.545 1.00 68.50 263 GLN A O 1
ATOM 2004 N N . HIS A 1 264 ? 2.394 2.791 -29.897 1.00 54.50 264 HIS A N 1
ATOM 2005 C CA . HIS A 1 264 ? 2.022 2.868 -31.302 1.00 54.50 264 HIS A CA 1
ATOM 2006 C C . HIS A 1 264 ? 0.498 2.987 -31.367 1.00 54.50 264 HIS A C 1
ATOM 2008 O O . HIS A 1 264 ? -0.220 2.046 -31.023 1.00 54.50 264 HIS A O 1
ATOM 2014 N N . ALA A 1 265 ? 0.005 4.160 -31.765 1.00 47.84 265 ALA A N 1
ATOM 2015 C CA . ALA A 1 265 ? -1.392 4.361 -32.114 1.00 47.84 265 ALA A CA 1
ATOM 2016 C C . ALA A 1 265 ? -1.720 3.428 -33.292 1.00 47.84 265 ALA A C 1
ATOM 2018 O O . ALA A 1 265 ? -1.389 3.722 -34.435 1.00 47.84 265 ALA A O 1
ATOM 2019 N N . GLY A 1 266 ? -2.270 2.244 -33.022 1.00 42.84 266 GLY A N 1
ATOM 2020 C CA . GLY A 1 266 ? -2.369 1.226 -34.065 1.00 42.84 266 GLY A CA 1
ATOM 2021 C C . GLY A 1 266 ? -3.143 -0.004 -33.638 1.00 42.84 266 GLY A C 1
ATOM 2022 O O . GLY A 1 266 ? -2.572 -1.064 -33.405 1.00 42.84 266 GLY A O 1
ATOM 2023 N N . GLY A 1 267 ? -4.458 0.149 -33.541 1.00 39.53 267 GLY A N 1
ATOM 2024 C CA . GLY A 1 267 ? -5.374 -0.961 -33.327 1.00 39.53 267 GLY A CA 1
ATOM 2025 C C . GLY A 1 267 ? -6.760 -0.461 -32.979 1.00 39.53 267 GLY A C 1
ATOM 2026 O O . GLY A 1 267 ? -7.270 -0.774 -31.909 1.00 39.53 267 GLY A O 1
ATOM 2027 N N . ALA A 1 268 ? -7.352 0.350 -33.858 1.00 41.00 268 ALA A N 1
ATOM 2028 C CA . ALA A 1 268 ? -8.781 0.607 -33.819 1.00 41.00 268 ALA A CA 1
ATOM 2029 C C . ALA A 1 268 ? -9.498 -0.751 -33.866 1.00 41.00 268 ALA A C 1
ATOM 2031 O O . ALA A 1 268 ? -9.582 -1.391 -34.915 1.00 41.00 268 ALA A O 1
ATOM 2032 N N . SER A 1 269 ? -9.959 -1.221 -32.706 1.00 42.81 269 SER A N 1
ATOM 2033 C CA . SER A 1 269 ? -10.900 -2.326 -32.617 1.00 42.81 269 SER A CA 1
ATOM 2034 C C . SER A 1 269 ? -12.166 -1.848 -33.314 1.00 42.81 269 SER A C 1
ATOM 2036 O O . SER A 1 269 ? -12.913 -1.036 -32.768 1.00 42.81 269 SER A O 1
ATOM 2038 N N . ARG A 1 270 ? -12.345 -2.257 -34.576 1.00 42.59 270 ARG A N 1
ATOM 2039 C CA . ARG A 1 270 ? -13.573 -2.011 -35.330 1.00 42.59 270 ARG A CA 1
ATOM 2040 C C . ARG A 1 270 ? -14.732 -2.522 -34.486 1.00 42.59 270 ARG A C 1
ATOM 2042 O O . ARG A 1 270 ? -14.762 -3.696 -34.118 1.00 42.59 270 ARG A O 1
ATOM 2049 N N . GLY A 1 271 ? -15.637 -1.602 -34.161 1.00 39.41 271 GLY A N 1
ATOM 2050 C CA . GLY A 1 271 ? -16.837 -1.869 -33.390 1.00 39.41 271 GLY A CA 1
ATOM 2051 C C . GLY A 1 271 ? -17.565 -3.083 -33.945 1.00 39.41 271 GLY A C 1
ATOM 2052 O O . GLY A 1 271 ? -17.893 -3.150 -35.128 1.00 39.41 271 GLY A O 1
ATOM 2053 N N . ARG A 1 272 ? -17.797 -4.059 -33.071 1.00 37.69 272 ARG A N 1
ATOM 2054 C CA . ARG A 1 272 ? -18.765 -5.115 -33.312 1.00 37.69 272 ARG A CA 1
ATOM 2055 C C . ARG A 1 272 ? -20.132 -4.507 -32.993 1.00 37.69 272 ARG A C 1
ATOM 2057 O O . ARG A 1 272 ? -20.555 -4.516 -31.843 1.00 37.69 272 ARG A O 1
ATOM 2064 N N . THR A 1 273 ? -20.767 -3.900 -33.990 1.00 46.44 273 THR A N 1
ATOM 2065 C CA . THR A 1 273 ? -22.177 -3.504 -33.931 1.00 46.44 273 THR A CA 1
ATOM 2066 C C . THR A 1 273 ? -23.034 -4.771 -33.901 1.00 46.44 273 THR A C 1
ATOM 2068 O O . THR A 1 273 ? -22.872 -5.658 -34.736 1.00 46.44 273 THR A O 1
ATOM 2071 N N . LEU A 1 274 ? -23.928 -4.859 -32.922 1.00 36.59 274 LEU A N 1
ATOM 2072 C CA . LEU A 1 274 ? -24.998 -5.852 -32.776 1.00 36.59 274 LEU A CA 1
ATOM 2073 C C . LEU A 1 274 ? -26.241 -5.100 -32.239 1.00 36.59 274 LEU A C 1
ATOM 2075 O O . LEU A 1 274 ? -26.072 -4.008 -31.699 1.00 36.59 274 LEU A O 1
ATOM 2079 N N . PRO A 1 275 ? -27.474 -5.580 -32.475 1.00 45.25 275 PRO A N 1
ATOM 2080 C CA . PRO A 1 275 ? -28.318 -5.079 -33.557 1.00 45.25 275 PRO A CA 1
ATOM 2081 C C . PRO A 1 275 ? -29.623 -4.419 -33.074 1.00 45.25 275 PRO A C 1
ATOM 2083 O O . PRO A 1 275 ? -30.145 -4.761 -32.024 1.00 45.25 275 PRO A O 1
ATOM 2086 N N . GLY A 1 276 ? -30.154 -3.536 -33.928 1.00 47.84 276 GLY A N 1
ATOM 2087 C CA . GLY A 1 276 ? -31.561 -3.141 -34.072 1.00 47.84 276 GLY A CA 1
ATOM 2088 C C . GLY A 1 276 ? -32.485 -3.194 -32.854 1.00 47.84 276 GLY A C 1
ATOM 2089 O O . GLY A 1 276 ? -33.146 -4.206 -32.632 1.00 47.84 276 GLY A O 1
ATOM 2090 N N . GLU A 1 277 ? -32.681 -2.044 -32.215 1.00 38.00 277 GLU A N 1
ATOM 2091 C CA . GLU A 1 277 ? -33.973 -1.705 -31.618 1.00 38.00 277 GLU A CA 1
ATOM 2092 C C . GLU A 1 277 ? -34.760 -0.865 -32.627 1.00 38.00 277 GLU A C 1
ATOM 2094 O O . GLU A 1 277 ? -34.273 0.128 -33.167 1.00 38.00 277 GLU A O 1
ATOM 2099 N N . ARG A 1 278 ? -35.951 -1.365 -32.963 1.00 45.00 278 ARG A N 1
ATOM 2100 C CA . ARG A 1 278 ? -36.938 -0.699 -33.805 1.00 45.00 278 ARG A CA 1
ATOM 2101 C C . ARG A 1 278 ? -37.640 0.348 -32.951 1.00 45.00 278 ARG A C 1
ATOM 2103 O O . ARG A 1 278 ? -38.225 -0.016 -31.935 1.00 45.00 278 ARG A O 1
ATOM 2110 N N . ASP A 1 279 ? -37.633 1.593 -33.406 1.00 46.00 279 ASP A N 1
ATOM 2111 C CA . ASP A 1 279 ? -38.551 2.607 -32.905 1.00 46.00 279 ASP A CA 1
ATOM 2112 C C . ASP A 1 279 ? -39.987 2.243 -33.298 1.00 46.00 279 ASP A C 1
ATOM 2114 O O . ASP A 1 279 ? -40.312 2.031 -34.470 1.00 46.00 279 ASP A O 1
ATOM 2118 N N . THR A 1 280 ? -40.844 2.164 -32.287 1.00 55.03 280 THR A N 1
ATOM 2119 C CA . THR A 1 280 ? -42.291 2.319 -32.407 1.00 55.03 280 THR A CA 1
ATOM 2120 C C . THR A 1 280 ? -42.641 3.786 -32.182 1.00 55.03 280 THR A C 1
ATOM 2122 O O . THR A 1 280 ? -42.571 4.246 -31.043 1.00 55.03 280 THR A O 1
ATOM 2125 N N . ALA A 1 281 ? -43.047 4.479 -33.245 1.00 50.53 281 ALA A N 1
ATOM 2126 C CA . ALA A 1 281 ? -44.042 5.555 -33.247 1.00 50.53 281 ALA A CA 1
ATOM 2127 C C . ALA A 1 281 ? -44.458 5.843 -34.695 1.00 50.53 281 ALA A C 1
ATOM 2129 O O . ALA A 1 281 ? -43.552 6.052 -35.531 1.00 50.53 281 ALA A O 1
#

pLDDT: mean 82.37, std 21.29, range [33.41, 98.56]

Mean predicted aligned error: 11.33 Å

Organism: NCBI:txid889268

Radius of gyration: 29.16 Å; Cα contacts (8 Å, |Δi|>4): 290; chains: 1; bounding box: 126×79×63 Å

Secondary structure (DSSP, 8-state):
-----------------THHHHTTS----S----HHHHHHHHHHHHHTTSGGGG--HHHHHHHHHHHHTT-HHHHHHHHHHTHHHHHHHHHHHHHHTTPPP--HHHHHHHHHH-GGGG-GGGGGGHHHHHHHHHHHHHHHHHHHHHHHHS---EEEE-HHHHHHHHTTEEEETTEEEE---HHHHHHHHHHHH----TT---TTSPPPEEEE-TTTHHHHHHHHTT-SS---EEEHHHHHHTTPPPTTSTTSPP-EEEPPPP--------------PPP--

Solvent-accessible surface area (backbone atoms only — not comparable to full-atom values): 17093 Å² total; per-residue (Å²): 133,84,91,82,84,84,87,87,81,91,81,90,78,77,72,91,52,71,64,73,63,55,74,68,70,75,70,86,76,78,90,75,71,48,73,63,55,53,50,53,52,50,51,51,54,49,50,68,70,45,47,36,76,74,58,50,69,67,60,50,50,53,51,48,51,63,43,31,79,76,42,51,66,61,44,52,48,32,44,70,46,54,28,70,71,49,47,46,52,42,54,30,50,39,32,69,71,66,48,71,78,63,61,69,67,61,52,47,52,41,53,56,70,39,70,59,53,64,36,78,92,40,58,93,46,36,60,59,54,47,48,38,63,46,13,64,75,31,47,63,59,52,54,51,54,44,48,74,73,32,84,74,45,40,32,26,61,39,71,67,24,40,52,58,54,51,74,32,52,43,79,52,97,91,43,81,43,69,77,57,57,72,67,58,46,50,50,48,49,51,59,69,66,58,68,82,55,95,88,59,80,60,89,83,54,66,67,44,40,36,44,35,53,68,84,39,27,67,57,52,41,61,68,41,52,93,43,86,74,67,53,54,65,40,26,53,56,28,32,51,58,42,74,40,69,50,61,61,43,97,89,26,54,79,41,48,74,41,73,57,74,86,76,74,90,78,74,84,75,76,78,84,83,79,80,86,83,80,84,88,129

Foldseek 3Di:
DDDDDDDDDDDDDDDPDPVVVVVVVPPDDDDPDDPVNVVVVVVVLVCLQCVLVVDDLVNQVVLLVVVCVVPVPLSVLLCQLQRSVRLSVLVSLCSLLPFDDAPVVQLSVLSNPQPLSNPPVSSLCVSLSSLLSCLLVGVVVVQVVLVVQHDAAEAEEDPQQLVVLLVQWDQDPVHIDGNDDPVLLVVQVCQQQDDPDPPDPPPPHDGHAYEYASSSQVSVSNSQGPDVPRHRYYYPSSCVSNVHDDAPPPPHPDHHYTYRPDDDPDDDPPDPDDDDDDDDD

Sequence (281 aa):
MNRGETEGRSGAAPGESEHARIDRVDRAGPMGHDREDRIVTAVFRAVMRGADALVDLDTIAAALEAHHAREPAVTREVVAAVGPAALLELTRGLLRERVPLPQFAALLDAVASEPLLRQAGERSRWLAALRERLAPHWVHEVVAAHARVGAVTWTRPVSDAEAALLSRAVSGERGLRLGLDARSRQTWRRRVLQNDVAGGRN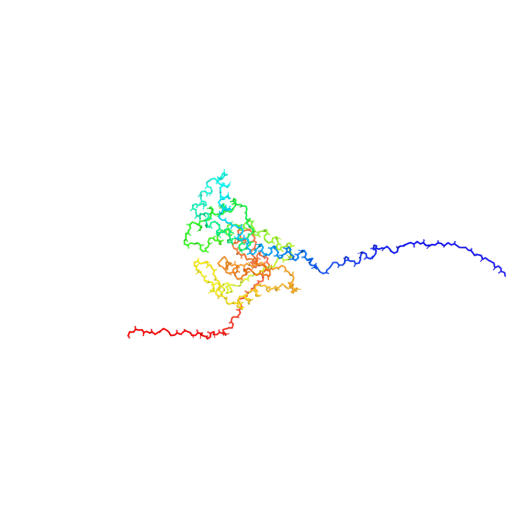EDGPPPIVVCSPRARPVFALLLARGTPHVTVLSTVELQEAELPVPGDPDGPPARWFEAPVQHAGGASRGRTLPGERDTA